Protein AF-A0A2E6XW46-F1 (afdb_monomer)

Structure (mmCIF, N/CA/C/O backbone):
data_AF-A0A2E6XW46-F1
#
_entry.id   AF-A0A2E6XW46-F1
#
loop_
_atom_site.group_PDB
_atom_site.id
_atom_site.type_symbol
_atom_site.label_atom_id
_atom_site.label_alt_id
_atom_site.label_comp_id
_atom_site.label_asym_id
_atom_site.label_entity_id
_atom_site.label_seq_id
_atom_site.pdbx_PDB_ins_code
_atom_site.Cartn_x
_atom_site.Cartn_y
_atom_site.Cartn_z
_atom_site.occupancy
_atom_site.B_iso_or_equiv
_atom_site.auth_seq_id
_atom_site.auth_comp_id
_atom_site.auth_asym_id
_atom_site.auth_atom_id
_atom_site.pdbx_PDB_model_num
ATOM 1 N N . MET A 1 1 ? -36.954 6.540 30.716 1.00 47.06 1 MET A N 1
ATOM 2 C CA . MET A 1 1 ? -35.727 5.902 30.172 1.00 47.06 1 MET A CA 1
ATOM 3 C C . MET A 1 1 ? -35.744 5.695 28.654 1.00 47.06 1 MET A C 1
ATOM 5 O O . MET A 1 1 ? -34.758 6.067 28.037 1.00 47.06 1 MET A O 1
ATOM 9 N N . LYS A 1 2 ? -36.826 5.200 28.023 1.00 40.22 2 LYS A N 1
ATOM 10 C CA . LYS A 1 2 ? -36.895 5.017 26.549 1.00 40.22 2 LYS A CA 1
ATOM 11 C C . LYS A 1 2 ? -36.593 6.289 25.723 1.00 40.22 2 LYS A C 1
ATOM 13 O O . LYS A 1 2 ? -35.931 6.197 24.700 1.00 40.22 2 LYS A O 1
ATOM 18 N N . LYS A 1 3 ? -36.992 7.478 26.203 1.00 40.00 3 LYS A N 1
ATOM 19 C CA . LYS A 1 3 ? -36.731 8.766 25.524 1.00 40.00 3 LYS A CA 1
ATOM 20 C C . LYS A 1 3 ? -35.251 9.189 25.499 1.00 40.00 3 LYS A C 1
ATOM 22 O O . LYS A 1 3 ? -34.835 9.807 24.532 1.00 40.00 3 LYS A O 1
ATOM 27 N N . VAL A 1 4 ? -34.449 8.838 26.510 1.00 42.59 4 VAL A N 1
ATOM 28 C CA . VAL A 1 4 ? -33.030 9.256 26.586 1.00 42.59 4 VAL A CA 1
ATOM 29 C C . VAL A 1 4 ? -32.171 8.457 25.602 1.00 42.59 4 VAL A C 1
ATOM 31 O O . VAL A 1 4 ? -31.342 9.031 24.909 1.00 42.59 4 VAL A O 1
ATOM 34 N N . ILE A 1 5 ? -32.438 7.154 25.469 1.00 42.47 5 ILE A N 1
ATOM 35 C CA . ILE A 1 5 ? -31.744 6.276 24.512 1.00 42.47 5 ILE A CA 1
ATOM 36 C C . ILE A 1 5 ? -32.047 6.702 23.068 1.00 42.47 5 ILE A C 1
ATOM 38 O O . ILE A 1 5 ? -31.138 6.766 22.246 1.00 42.47 5 ILE A O 1
ATOM 42 N N . LEU A 1 6 ? -33.302 7.063 22.772 1.00 40.44 6 LEU A N 1
ATOM 43 C CA . LEU A 1 6 ? -33.697 7.525 21.440 1.00 40.44 6 LEU A CA 1
ATOM 44 C C . LEU A 1 6 ? -32.993 8.840 21.059 1.00 40.44 6 LEU A C 1
ATOM 46 O O . LEU A 1 6 ? -32.527 8.979 19.934 1.00 40.44 6 LEU A O 1
ATOM 50 N N . ILE A 1 7 ? -32.851 9.774 22.006 1.00 43.03 7 ILE A N 1
ATOM 51 C CA . ILE A 1 7 ? -32.165 11.055 21.782 1.00 43.03 7 ILE A CA 1
ATOM 52 C C . ILE A 1 7 ? -30.659 10.845 21.571 1.00 43.03 7 ILE A C 1
ATOM 54 O O . ILE A 1 7 ? -30.104 11.420 20.641 1.00 43.03 7 ILE A O 1
ATOM 58 N N . SER A 1 8 ? -29.998 9.983 22.351 1.00 39.53 8 SER A N 1
ATOM 59 C CA . SER A 1 8 ? -28.575 9.672 22.144 1.00 39.53 8 SER A CA 1
ATOM 60 C C . SER A 1 8 ?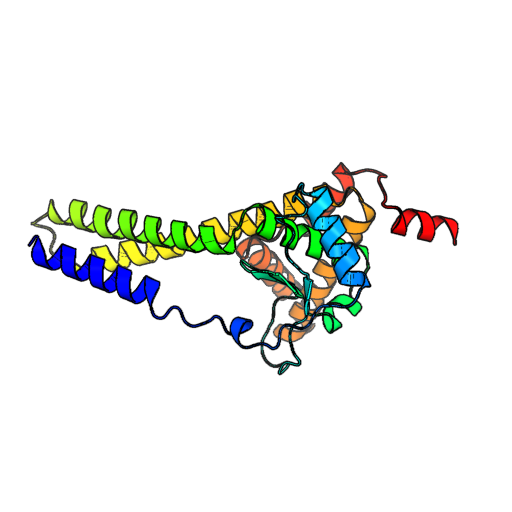 -28.313 8.992 20.797 1.00 39.53 8 SER A C 1
ATOM 62 O O . SER A 1 8 ? -27.347 9.343 20.127 1.00 39.53 8 SER A O 1
ATOM 64 N N . ILE A 1 9 ? -29.190 8.081 20.357 1.00 46.31 9 ILE A N 1
ATOM 65 C CA . ILE A 1 9 ? -29.092 7.454 19.030 1.00 46.31 9 ILE A CA 1
ATOM 66 C C . ILE A 1 9 ? -29.297 8.500 17.929 1.00 46.31 9 ILE A C 1
ATOM 68 O O . ILE A 1 9 ? -28.503 8.542 16.997 1.00 46.31 9 ILE A O 1
ATOM 72 N N . ILE A 1 10 ? -30.291 9.388 18.040 1.00 44.06 10 ILE A N 1
ATOM 73 C CA . ILE A 1 10 ? -30.549 10.444 17.043 1.00 44.06 10 ILE A CA 1
ATOM 74 C C . ILE A 1 10 ? -29.401 11.462 16.984 1.00 44.06 10 ILE A C 1
ATOM 76 O O . ILE A 1 10 ? -29.033 11.887 15.892 1.00 44.06 10 ILE A O 1
ATOM 80 N N . ILE A 1 11 ? -28.805 11.830 18.123 1.00 44.59 11 ILE A N 1
ATOM 81 C CA . ILE A 1 11 ? -27.653 12.742 18.175 1.00 44.59 11 ILE A CA 1
ATOM 82 C C . ILE A 1 11 ? -26.419 12.084 17.547 1.00 44.59 11 ILE A C 1
ATOM 84 O O . ILE A 1 11 ? -25.785 12.705 16.704 1.00 44.59 11 ILE A O 1
ATOM 88 N N . ILE A 1 12 ? -26.122 10.816 17.856 1.00 44.38 12 ILE A N 1
ATOM 89 C CA . ILE A 1 12 ? -25.016 10.076 17.218 1.00 44.38 12 ILE A CA 1
ATOM 90 C C . ILE A 1 12 ? -25.274 9.901 15.713 1.00 44.38 12 ILE A C 1
ATOM 92 O O . ILE A 1 12 ? -24.359 10.072 14.916 1.00 44.38 12 ILE A O 1
ATOM 96 N N . SER A 1 13 ? -26.521 9.642 15.306 1.00 41.75 13 SER A N 1
ATOM 97 C CA . SER A 1 13 ? -26.904 9.506 13.892 1.00 41.75 13 SER A CA 1
ATOM 98 C C . SER A 1 13 ? -26.777 10.826 13.128 1.00 41.75 13 SER A C 1
ATOM 100 O O . SER A 1 13 ? -26.315 10.830 11.993 1.00 41.75 13 SER A O 1
ATOM 102 N N . LYS A 1 14 ? -27.154 11.955 13.745 1.00 39.09 14 LYS A N 1
ATOM 103 C CA . LYS A 1 14 ? -27.009 13.289 13.146 1.00 39.09 14 LYS A CA 1
ATOM 104 C C . LYS A 1 14 ? -25.547 13.732 13.091 1.00 39.09 14 LYS A C 1
ATOM 106 O O . LYS A 1 14 ? -25.118 14.175 12.038 1.00 39.09 14 LYS A O 1
ATOM 111 N N . ILE A 1 15 ? -24.766 13.518 14.152 1.00 42.28 15 ILE A N 1
ATOM 112 C CA . ILE A 1 15 ? -23.318 13.800 14.165 1.00 42.28 15 ILE A CA 1
ATOM 113 C C . ILE A 1 15 ? -22.582 12.925 13.137 1.00 42.28 15 ILE A C 1
ATOM 115 O O . ILE A 1 15 ? -21.683 13.403 12.454 1.00 42.28 15 ILE A O 1
ATOM 119 N N . SER A 1 16 ? -23.001 11.668 12.958 1.00 45.59 16 SER A N 1
ATOM 120 C CA . SER A 1 16 ? -22.423 10.763 11.958 1.00 45.59 16 SER A CA 1
ATOM 121 C C . SER A 1 16 ? -22.818 11.096 10.514 1.00 45.59 16 SER A C 1
ATOM 123 O O . SER A 1 16 ? -22.153 10.611 9.601 1.00 45.59 16 SER A O 1
ATOM 125 N N . ALA A 1 17 ? -23.888 11.869 10.293 1.00 37.22 17 ALA A N 1
ATOM 126 C CA . ALA A 1 17 ? -24.413 12.164 8.959 1.00 37.22 17 ALA A CA 1
ATOM 127 C C . ALA A 1 17 ? -24.126 13.595 8.478 1.00 37.22 17 ALA A C 1
ATOM 129 O O . ALA A 1 17 ? -24.020 13.790 7.270 1.00 37.22 17 ALA A O 1
ATOM 130 N N . SER A 1 18 ? -24.014 14.591 9.368 1.00 34.69 18 SER A N 1
ATOM 131 C CA . SER A 1 18 ? -23.929 15.994 8.938 1.00 34.69 18 SER A CA 1
ATOM 132 C C . SER A 1 18 ? -22.534 16.609 8.957 1.00 34.69 18 SER A C 1
ATOM 134 O O . SER A 1 18 ? -22.310 17.521 8.173 1.00 34.69 18 SER A O 1
ATOM 136 N N . GLU A 1 19 ? -21.588 16.157 9.786 1.00 37.28 19 GLU A N 1
ATOM 137 C CA . GLU A 1 19 ? -20.295 16.854 9.930 1.00 37.28 19 GLU A CA 1
ATOM 138 C C . GLU A 1 19 ? -19.168 15.910 10.365 1.00 37.28 19 GLU A C 1
ATOM 140 O O . GLU A 1 19 ? -18.500 16.119 11.378 1.00 37.28 19 GLU A O 1
ATOM 145 N N . LEU A 1 20 ? -18.902 14.861 9.583 1.00 41.53 20 LEU A N 1
ATOM 146 C CA . LEU A 1 20 ? -17.543 14.327 9.612 1.00 41.53 20 LEU A CA 1
ATOM 147 C C . LEU A 1 20 ? -16.635 15.427 9.046 1.00 41.53 20 LEU A C 1
ATOM 149 O O . LEU A 1 20 ? -16.951 15.944 7.968 1.00 41.53 20 LEU A O 1
ATOM 153 N N . PRO A 1 21 ? -15.548 15.826 9.738 1.00 39.41 21 PRO A N 1
ATOM 154 C CA . PRO A 1 21 ? -14.599 16.762 9.165 1.00 39.41 21 PRO A CA 1
ATOM 155 C C . PRO A 1 21 ? -14.177 16.155 7.839 1.00 39.41 21 PRO A C 1
ATOM 157 O O . PRO A 1 21 ? -13.612 15.058 7.820 1.00 39.41 21 PRO A O 1
ATOM 160 N N . LYS A 1 22 ? -14.523 16.838 6.739 1.00 41.41 22 LYS A N 1
ATOM 161 C CA . LYS A 1 22 ? -13.972 16.558 5.417 1.00 41.41 22 LYS A CA 1
ATOM 162 C C . LYS A 1 22 ? -12.493 16.343 5.658 1.00 41.41 22 LYS A C 1
ATOM 164 O O . LYS A 1 22 ? -11.808 17.272 6.095 1.00 41.41 22 LYS A O 1
ATOM 169 N N . THR A 1 23 ? -12.034 15.099 5.526 1.00 48.78 23 THR A N 1
ATOM 170 C CA . THR A 1 23 ? -10.614 14.809 5.710 1.00 48.78 23 THR A CA 1
ATOM 171 C C . THR A 1 23 ? -9.875 15.817 4.837 1.00 48.78 23 THR A C 1
ATOM 173 O O . THR A 1 23 ? -10.371 16.150 3.760 1.00 48.78 23 THR A O 1
ATOM 176 N N . GLY A 1 24 ? -8.748 16.376 5.286 1.00 48.97 24 GLY A N 1
ATOM 177 C CA . GLY A 1 24 ? -8.058 17.446 4.543 1.00 48.97 24 GLY A CA 1
ATOM 178 C C . GLY A 1 24 ? -7.764 17.114 3.065 1.00 48.97 24 GLY A C 1
ATOM 179 O O . GLY A 1 24 ? -7.435 18.011 2.298 1.00 48.97 24 GLY A O 1
ATOM 180 N N . LEU A 1 25 ? -7.937 15.849 2.659 1.00 50.72 25 LEU A N 1
ATOM 181 C CA . LEU A 1 25 ? -7.963 15.348 1.287 1.00 50.72 25 LEU A CA 1
ATOM 182 C C . LEU A 1 25 ? -9.124 15.838 0.401 1.00 50.72 25 LEU A C 1
ATOM 184 O O . LEU A 1 25 ? -8.925 15.976 -0.803 1.00 50.72 25 LEU A O 1
ATOM 188 N N . ASP A 1 26 ? -10.315 16.111 0.937 1.00 52.41 26 ASP A N 1
ATOM 189 C CA . ASP A 1 26 ? -11.425 16.699 0.155 1.00 52.41 26 ASP A CA 1
ATOM 190 C C . ASP A 1 26 ? -11.219 18.203 -0.100 1.00 52.41 26 ASP A C 1
ATOM 192 O O . ASP A 1 26 ? -11.889 18.798 -0.939 1.00 52.41 26 ASP A O 1
ATOM 196 N N . LEU A 1 27 ? -10.224 18.764 0.599 1.00 52.41 27 LEU A N 1
ATOM 197 C CA . LEU A 1 27 ? -9.492 20.015 0.378 1.00 52.41 27 LEU A CA 1
ATOM 198 C C . LEU A 1 27 ? -8.982 20.293 -1.035 1.00 52.41 27 LEU A C 1
ATOM 200 O O . LEU A 1 27 ? -8.812 21.433 -1.469 1.00 52.41 27 LEU A O 1
ATOM 204 N N . LEU A 1 28 ? -8.577 19.213 -1.691 1.00 61.06 28 LEU A N 1
ATOM 205 C CA 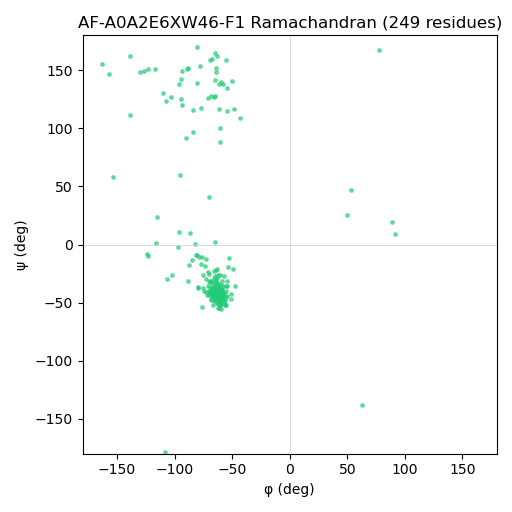. LEU A 1 28 ? -7.572 19.291 -2.730 1.00 61.06 28 LEU A CA 1
ATOM 206 C C . LEU A 1 28 ? -8.193 19.370 -4.101 1.00 61.06 28 LEU A C 1
ATOM 208 O O . LEU A 1 28 ? -9.094 18.601 -4.431 1.00 61.06 28 LEU A O 1
ATOM 212 N N . LYS A 1 29 ? -7.618 20.231 -4.942 1.00 65.62 29 LYS A N 1
ATOM 213 C CA . LYS A 1 29 ? -7.752 20.080 -6.388 1.00 65.62 29 LYS A CA 1
ATOM 214 C C . LYS A 1 29 ? -7.148 18.728 -6.761 1.00 65.62 29 LYS A C 1
ATOM 216 O O . LYS A 1 29 ? -5.931 18.578 -6.803 1.00 65.62 29 LYS A O 1
ATOM 221 N N . LYS A 1 30 ? -8.022 17.741 -6.947 1.00 73.62 30 LYS A N 1
ATOM 222 C CA . LYS A 1 30 ? -7.673 16.405 -7.415 1.00 73.62 30 LYS A CA 1
ATOM 223 C C . LYS A 1 30 ? -7.609 16.473 -8.939 1.00 73.62 30 LYS A C 1
ATOM 225 O O . LYS A 1 30 ? -8.636 16.459 -9.611 1.00 73.62 30 LYS A O 1
ATOM 230 N N . GLU A 1 31 ? -6.407 16.639 -9.467 1.00 90.06 31 GLU A N 1
ATOM 231 C CA . GLU A 1 31 ? -6.146 16.538 -10.903 1.00 90.06 31 GLU A CA 1
ATOM 232 C C . GLU A 1 31 ? -5.829 15.078 -11.258 1.00 90.06 31 GLU A C 1
ATOM 234 O O . GLU A 1 31 ? -5.312 14.348 -10.404 1.00 90.06 31 GLU A O 1
ATOM 239 N N . PRO A 1 32 ? -6.103 14.626 -12.493 1.00 94.44 32 PRO A N 1
ATOM 240 C CA . PRO A 1 32 ? -5.598 13.341 -12.962 1.00 94.44 32 PRO A CA 1
ATOM 241 C C . PRO A 1 32 ? -4.073 13.269 -12.806 1.00 94.44 32 PRO A C 1
ATOM 243 O O . PRO A 1 32 ? -3.368 14.221 -13.151 1.00 94.44 32 PRO A O 1
ATOM 246 N N . ALA A 1 33 ? -3.570 12.146 -12.288 1.00 94.94 33 ALA A N 1
ATOM 247 C CA . ALA A 1 33 ? -2.140 11.829 -12.347 1.00 94.94 33 ALA A CA 1
ATOM 248 C C . ALA A 1 33 ? -1.696 11.626 -13.809 1.00 94.94 33 ALA A C 1
ATOM 250 O O . ALA A 1 33 ? -2.555 11.429 -14.682 1.00 94.94 33 ALA A O 1
ATOM 251 N N . SER A 1 34 ? -0.386 11.643 -14.088 1.00 96.00 34 SER A N 1
ATOM 252 C CA . SER A 1 34 ? 0.123 11.396 -15.447 1.00 96.00 34 SER A CA 1
ATOM 253 C C . SER A 1 34 ? -0.358 10.073 -16.043 1.00 96.00 34 SER A C 1
ATOM 255 O O . SER A 1 34 ? -0.750 9.133 -15.344 1.00 96.00 34 SER A O 1
ATOM 257 N N . LEU A 1 35 ? -0.306 9.994 -17.377 1.00 96.75 35 LEU A N 1
ATOM 258 C CA . LEU A 1 35 ? -0.727 8.815 -18.131 1.00 96.75 35 LEU A CA 1
ATOM 259 C C . LEU A 1 35 ? -0.007 7.537 -17.671 1.00 96.75 35 LEU A C 1
ATOM 261 O O . LEU A 1 35 ? -0.634 6.482 -17.622 1.00 96.75 35 LEU A O 1
ATOM 265 N N . GLU A 1 36 ? 1.270 7.636 -17.290 1.00 95.88 36 GLU A N 1
ATOM 266 C CA . GLU A 1 36 ? 2.033 6.518 -16.725 1.00 95.88 36 GLU A CA 1
ATOM 267 C C . GLU A 1 36 ? 1.324 5.928 -15.500 1.00 95.88 36 GLU A C 1
ATOM 269 O O . GLU A 1 36 ? 1.032 4.730 -15.463 1.00 95.88 36 GLU A O 1
ATOM 274 N N . TYR A 1 37 ? 0.971 6.770 -14.527 1.00 96.94 37 TYR A N 1
ATOM 275 C CA . TYR A 1 37 ? 0.309 6.324 -13.303 1.00 96.94 37 TYR A CA 1
ATOM 276 C C . TYR A 1 37 ? -1.146 5.915 -13.521 1.00 96.94 37 TYR A C 1
ATOM 278 O O . TYR A 1 37 ? -1.613 4.999 -12.843 1.00 96.94 37 TYR A O 1
ATOM 286 N N . GLN A 1 38 ? -1.847 6.506 -14.496 1.00 97.62 38 GLN A N 1
ATOM 287 C CA . GLN A 1 38 ? -3.157 5.994 -14.916 1.00 97.62 38 GLN A CA 1
ATOM 288 C C . GLN A 1 38 ? -3.047 4.546 -15.398 1.00 97.62 38 GLN A C 1
ATOM 290 O O . GLN A 1 38 ? -3.826 3.696 -14.970 1.00 97.62 38 GLN A O 1
ATOM 295 N N . ILE A 1 39 ? -2.078 4.251 -16.269 1.00 96.81 39 ILE A N 1
ATOM 296 C CA . ILE A 1 39 ? -1.885 2.910 -16.832 1.00 96.81 39 ILE A CA 1
ATOM 297 C C . ILE A 1 39 ? -1.485 1.927 -15.731 1.00 96.81 39 ILE A C 1
ATOM 299 O O . ILE A 1 39 ? -2.104 0.870 -15.610 1.00 96.81 39 ILE A O 1
ATOM 303 N N . LEU A 1 40 ? -0.507 2.289 -14.897 1.00 96.88 40 LEU A N 1
ATOM 304 C CA . LEU A 1 40 ? -0.012 1.424 -13.826 1.00 96.88 40 LEU A CA 1
ATOM 305 C C . LEU A 1 40 ? -1.098 1.136 -12.776 1.00 96.88 40 LEU A C 1
ATOM 307 O O . LEU A 1 40 ? -1.244 0.004 -12.317 1.00 96.88 40 LEU A O 1
ATOM 311 N N . GLY A 1 41 ? -1.910 2.137 -12.430 1.00 97.25 41 GLY A N 1
ATOM 312 C CA . GLY A 1 41 ? -3.029 1.972 -11.505 1.00 97.25 41 GLY A CA 1
ATOM 313 C C . GLY A 1 41 ? -4.186 1.167 -12.098 1.00 97.25 41 GLY A C 1
ATOM 314 O O . GLY A 1 41 ? -4.810 0.377 -11.392 1.00 97.25 41 GLY A O 1
ATOM 315 N N . GLN A 1 42 ? -4.467 1.307 -13.397 1.00 96.69 42 GLN A N 1
ATOM 316 C CA . GLN A 1 42 ? -5.444 0.455 -14.083 1.00 96.69 42 GLN A CA 1
ATOM 317 C C . GLN A 1 42 ? -4.976 -1.000 -14.161 1.00 96.69 42 GLN A C 1
ATOM 319 O O . GLN A 1 42 ? -5.780 -1.905 -13.946 1.00 96.69 42 GLN A O 1
ATOM 324 N N . GLU A 1 43 ? -3.697 -1.239 -14.459 1.00 96.75 43 GLU A N 1
ATOM 325 C CA . 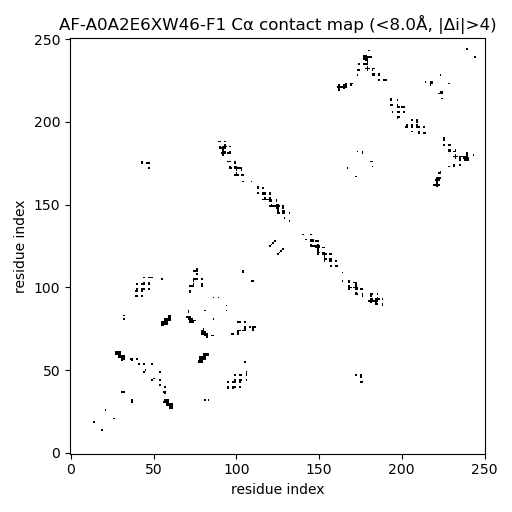GLU A 1 43 ? -3.101 -2.578 -14.421 1.00 96.75 43 GLU A CA 1
ATOM 326 C C . GLU A 1 43 ? -3.296 -3.202 -13.037 1.00 96.75 43 GLU A C 1
ATOM 328 O O . GLU A 1 43 ? -3.844 -4.299 -12.935 1.00 96.75 43 GLU A O 1
ATOM 333 N N . ALA A 1 44 ? -2.927 -2.477 -11.978 1.00 97.75 44 ALA A N 1
ATOM 334 C CA . ALA A 1 44 ? -3.049 -2.957 -10.608 1.00 97.75 44 ALA A CA 1
ATOM 335 C C . ALA A 1 44 ? -4.486 -3.362 -10.251 1.00 97.75 44 ALA A C 1
ATOM 337 O O . ALA A 1 44 ? -4.733 -4.468 -9.765 1.00 97.75 44 ALA A O 1
ATOM 338 N N . GLN A 1 45 ? -5.454 -2.507 -10.577 1.00 97.88 45 GLN A N 1
ATOM 339 C CA . GLN A 1 45 ? -6.866 -2.789 -10.338 1.00 97.88 45 GLN A CA 1
ATOM 340 C C . GLN A 1 45 ? -7.372 -3.984 -11.159 1.00 97.88 45 GLN A C 1
ATOM 342 O O . GLN A 1 45 ? -8.089 -4.826 -10.617 1.00 97.88 45 GLN A O 1
ATOM 347 N N . ARG A 1 46 ? -6.969 -4.117 -12.432 1.00 96.94 46 ARG A N 1
ATOM 348 C CA . ARG A 1 46 ? -7.324 -5.274 -13.278 1.00 96.94 46 ARG A CA 1
ATOM 349 C C . ARG A 1 46 ? -6.789 -6.580 -12.709 1.00 96.94 46 ARG A C 1
ATOM 351 O O . ARG A 1 46 ? -7.549 -7.536 -12.590 1.00 96.94 46 ARG A O 1
ATOM 358 N N . VAL A 1 47 ? -5.510 -6.615 -12.338 1.00 96.88 47 VAL A N 1
ATOM 359 C CA . VAL A 1 47 ? -4.856 -7.811 -11.783 1.00 96.88 47 VAL A CA 1
ATOM 360 C C . VAL A 1 47 ? -5.541 -8.268 -10.494 1.00 96.88 47 VAL A C 1
ATOM 362 O O . VAL A 1 47 ? -5.695 -9.464 -10.259 1.00 96.88 47 VAL A O 1
ATOM 365 N N . LEU A 1 48 ? -6.029 -7.325 -9.687 1.00 96.62 48 LEU A N 1
ATOM 366 C CA . LEU A 1 48 ? -6.756 -7.613 -8.449 1.00 96.62 48 LEU A CA 1
ATOM 367 C C . LEU A 1 48 ? -8.247 -7.928 -8.652 1.00 96.62 48 LEU A C 1
ATOM 369 O O . LEU A 1 48 ? -8.944 -8.235 -7.677 1.00 96.62 48 LEU A O 1
ATOM 373 N N . GLY A 1 49 ? -8.726 -7.915 -9.898 1.00 95.19 49 GLY A N 1
ATOM 374 C CA . GLY A 1 49 ? -10.079 -8.317 -10.279 1.00 95.19 49 GLY A CA 1
ATOM 375 C C . GLY A 1 49 ? -11.117 -7.195 -10.239 1.00 95.19 49 GLY A C 1
ATOM 376 O O . GLY A 1 49 ? -12.312 -7.483 -10.179 1.00 95.19 49 GLY A O 1
ATOM 377 N N . ALA A 1 50 ? -10.708 -5.925 -10.261 1.00 90.12 50 ALA A N 1
ATOM 378 C CA . ALA A 1 50 ? -11.648 -4.823 -10.427 1.00 90.12 50 ALA A CA 1
ATOM 379 C C . ALA A 1 50 ? -12.243 -4.847 -11.844 1.00 90.12 50 ALA A C 1
ATOM 381 O O . ALA A 1 50 ? -11.525 -4.854 -12.845 1.00 90.12 50 ALA A O 1
ATOM 382 N N . SER A 1 51 ? -13.572 -4.819 -11.932 1.00 87.81 51 SER A N 1
ATOM 383 C CA . SER A 1 51 ? -14.275 -4.615 -13.200 1.00 87.81 51 SER A CA 1
ATOM 384 C C . SER A 1 51 ? -14.074 -3.185 -13.713 1.00 87.81 51 SER A C 1
ATOM 386 O O . SER A 1 51 ? -13.833 -2.274 -12.920 1.00 87.81 51 SER A O 1
ATOM 388 N N . ASN A 1 52 ? -14.257 -2.952 -15.018 1.00 87.38 52 ASN A N 1
ATOM 389 C CA . ASN A 1 52 ? -14.147 -1.609 -15.611 1.00 87.38 52 ASN A CA 1
ATOM 390 C C . ASN A 1 52 ? -15.061 -0.572 -14.928 1.00 87.38 52 ASN A C 1
ATOM 392 O O . ASN A 1 52 ? -14.687 0.589 -14.816 1.00 87.38 52 ASN A O 1
ATOM 396 N N . ASN A 1 53 ? -16.222 -0.996 -14.418 1.00 85.94 53 ASN A N 1
ATOM 397 C CA . ASN A 1 53 ? -17.190 -0.117 -13.748 1.00 85.94 53 ASN A CA 1
ATOM 398 C C . ASN A 1 53 ? -16.835 0.182 -12.283 1.00 85.94 53 ASN A C 1
ATOM 400 O O . ASN A 1 53 ? -17.491 0.998 -11.642 1.00 85.94 53 ASN A O 1
ATOM 404 N N . THR A 1 54 ? -15.840 -0.512 -11.733 1.00 87.06 54 THR A N 1
ATOM 405 C CA . THR A 1 54 ? -15.400 -0.387 -10.336 1.00 87.06 54 THR A CA 1
ATOM 406 C C . THR A 1 54 ? -13.969 0.129 -10.223 1.00 87.06 54 THR A C 1
ATOM 408 O O . THR A 1 54 ? -13.452 0.218 -9.114 1.00 87.06 54 THR A O 1
ATOM 411 N N . MET A 1 55 ? -13.315 0.431 -11.351 1.00 94.25 55 MET A N 1
ATOM 412 C CA . MET A 1 55 ? -11.983 1.023 -11.338 1.00 94.25 55 MET A CA 1
ATOM 413 C C . MET A 1 55 ? -12.064 2.466 -10.865 1.00 94.25 55 MET A C 1
ATOM 415 O O . MET A 1 55 ? -12.796 3.284 -11.421 1.00 94.25 55 MET A O 1
ATOM 419 N N . LEU A 1 56 ? -11.277 2.771 -9.846 1.00 94.75 56 LEU A N 1
ATOM 420 C CA . LEU A 1 56 ? -11.086 4.117 -9.359 1.00 94.75 56 LEU A CA 1
ATOM 421 C C . LEU A 1 56 ? -10.062 4.847 -10.242 1.00 94.75 56 LEU A C 1
ATOM 423 O O . LEU A 1 56 ? -9.042 4.256 -10.617 1.00 94.75 56 LEU A O 1
ATOM 427 N N . PRO A 1 57 ? -10.293 6.127 -10.570 1.00 96.00 57 PRO A N 1
ATOM 428 C CA . PRO A 1 57 ? -9.287 6.955 -11.217 1.00 96.00 57 PRO A CA 1
ATOM 429 C C . PRO A 1 57 ? -8.077 7.160 -10.299 1.00 96.00 57 PRO A C 1
ATOM 431 O O . PRO A 1 57 ? -8.209 7.185 -9.070 1.00 96.00 57 PRO A O 1
ATOM 434 N N . ILE A 1 58 ? -6.906 7.361 -10.910 1.00 96.38 58 ILE A N 1
ATOM 435 C CA . ILE A 1 58 ? -5.688 7.743 -10.191 1.00 96.38 58 ILE A CA 1
ATOM 436 C C . ILE A 1 58 ? -5.572 9.266 -10.222 1.00 96.38 58 ILE A C 1
ATOM 438 O O . ILE A 1 58 ? -5.528 9.875 -11.288 1.00 96.38 58 ILE A O 1
ATOM 442 N N . LEU A 1 59 ? -5.549 9.916 -9.070 1.00 93.88 59 LEU A N 1
ATOM 443 C CA . LEU A 1 59 ? -5.462 11.372 -8.963 1.00 93.88 59 LEU A CA 1
ATOM 444 C C . LEU A 1 59 ? -4.159 11.738 -8.258 1.00 93.88 59 LEU A C 1
ATOM 446 O O . LEU A 1 59 ? -3.668 10.974 -7.432 1.00 93.88 59 LEU A O 1
ATOM 450 N N . LYS A 1 60 ? -3.593 12.902 -8.553 1.00 90.25 60 LYS A N 1
ATOM 451 C CA . LYS A 1 60 ? -2.439 13.413 -7.803 1.00 90.25 60 LYS A CA 1
ATOM 452 C C . LYS A 1 60 ? -2.899 14.333 -6.675 1.00 90.25 60 LYS A C 1
ATOM 454 O O . LYS A 1 60 ? -3.929 15.007 -6.792 1.00 90.25 60 LYS A O 1
ATOM 459 N N . PHE A 1 61 ? -2.144 14.377 -5.579 1.00 84.50 61 PHE A N 1
ATOM 460 C CA . PHE A 1 61 ? -2.315 15.442 -4.592 1.00 84.50 61 PHE A CA 1
ATOM 461 C C . PHE A 1 61 ? -2.069 16.800 -5.272 1.00 84.50 61 PHE A C 1
ATOM 463 O O . PHE A 1 61 ? -1.163 16.944 -6.092 1.00 84.50 61 PHE A O 1
ATOM 470 N N . GLY A 1 62 ? -2.878 17.809 -4.941 1.00 72.94 62 GLY A N 1
ATOM 471 C CA . GLY A 1 62 ? -2.579 19.183 -5.350 1.00 72.94 62 GLY A CA 1
ATOM 472 C C . GLY A 1 62 ? -1.263 19.671 -4.728 1.00 72.94 62 GLY A C 1
ATOM 473 O O . GLY A 1 62 ? -0.809 19.101 -3.735 1.00 72.94 62 GLY A O 1
ATOM 474 N N . LYS A 1 63 ? -0.672 20.745 -5.285 1.00 62.66 63 LYS A N 1
ATOM 475 C CA . LYS A 1 63 ? 0.518 21.403 -4.707 1.00 62.66 63 LYS A CA 1
ATOM 476 C C . LYS A 1 63 ? 0.285 21.654 -3.220 1.00 62.66 63 LYS A C 1
ATOM 478 O O . LYS A 1 63 ? -0.620 22.411 -2.865 1.00 62.66 63 LYS A O 1
ATOM 483 N N . PHE A 1 64 ? 1.090 21.025 -2.374 1.00 60.62 64 PHE A N 1
ATOM 484 C CA . PHE A 1 64 ? 0.908 21.092 -0.935 1.00 60.62 64 PHE A CA 1
ATOM 485 C C . PHE A 1 64 ? 2.162 21.529 -0.208 1.00 60.62 64 PHE A C 1
ATOM 487 O O . PHE A 1 64 ? 3.287 21.247 -0.606 1.00 60.62 64 PHE A O 1
ATOM 494 N N . ASP A 1 65 ? 1.900 22.202 0.903 1.00 47.97 65 ASP A N 1
ATOM 495 C CA . ASP A 1 65 ? 2.869 22.587 1.906 1.00 47.97 65 ASP A CA 1
ATOM 496 C C . ASP A 1 65 ? 3.514 21.324 2.510 1.00 47.97 65 ASP A C 1
ATOM 498 O O . ASP A 1 65 ? 2.841 20.479 3.111 1.00 47.97 65 ASP A O 1
ATOM 502 N N . SER A 1 66 ? 4.823 21.187 2.305 1.00 49.34 66 SER A N 1
ATOM 503 C CA . SER A 1 66 ? 5.679 20.039 2.643 1.00 49.34 66 SER A CA 1
ATOM 504 C C . SER A 1 66 ? 5.809 19.760 4.149 1.00 49.34 66 SER A C 1
ATOM 506 O O . SER A 1 66 ? 6.518 18.844 4.565 1.00 49.34 66 SER A O 1
ATOM 508 N N . THR A 1 67 ? 5.116 20.533 4.984 1.00 46.53 67 THR A N 1
ATOM 509 C CA . THR A 1 67 ? 5.162 20.477 6.450 1.00 46.53 67 THR A CA 1
ATOM 510 C C . THR A 1 67 ? 4.340 19.346 7.072 1.00 46.53 67 THR A C 1
ATOM 512 O O . THR A 1 67 ? 4.489 19.065 8.263 1.00 46.53 67 THR A O 1
ATOM 515 N N . LYS A 1 68 ? 3.489 18.653 6.307 1.00 51.28 68 LYS A N 1
ATOM 516 C CA . LYS A 1 68 ? 2.679 17.531 6.808 1.00 51.28 68 LYS A CA 1
ATOM 517 C C . LYS A 1 68 ? 3.221 16.209 6.273 1.00 51.28 68 LYS A C 1
ATOM 519 O O . LYS A 1 68 ? 3.318 16.024 5.066 1.00 51.28 68 LYS A O 1
ATOM 524 N N . ALA A 1 69 ? 3.554 15.291 7.182 1.00 50.97 69 ALA A N 1
ATOM 525 C CA . ALA A 1 69 ? 3.964 13.923 6.876 1.00 50.97 69 ALA A CA 1
ATOM 526 C C . ALA A 1 69 ? 2.835 13.190 6.135 1.00 50.97 69 ALA A C 1
ATOM 528 O O . ALA A 1 69 ? 1.953 12.598 6.758 1.00 50.97 69 ALA A O 1
ATOM 529 N N . PHE A 1 70 ? 2.809 13.296 4.809 1.00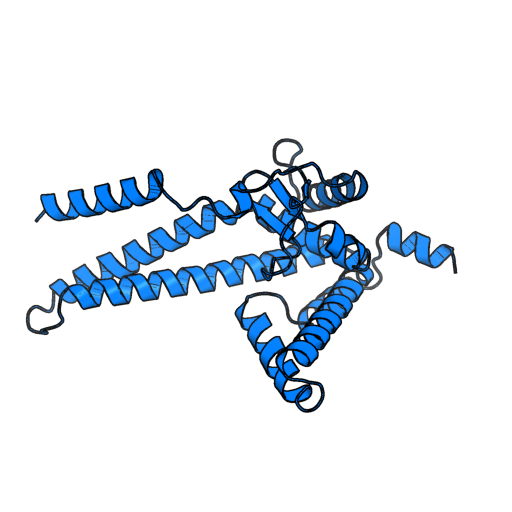 55.28 70 PHE A N 1
ATOM 530 C CA . PHE A 1 70 ? 1.758 12.693 4.005 1.00 55.28 70 PHE A CA 1
ATOM 531 C C .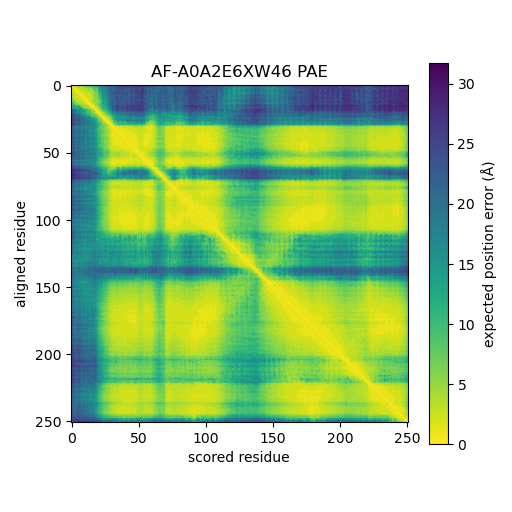 PHE A 1 70 ? 2.161 11.318 3.497 1.00 55.28 70 PHE A C 1
ATOM 533 O O . PHE A 1 70 ? 3.312 11.062 3.142 1.00 55.28 70 PHE A O 1
ATOM 540 N N . LYS A 1 71 ? 1.159 10.435 3.479 1.00 70.75 71 LYS A N 1
ATOM 541 C CA . LYS A 1 71 ? 1.238 9.127 2.845 1.00 70.75 71 LYS A CA 1
ATOM 542 C C . LYS A 1 71 ? 1.589 9.309 1.366 1.00 70.75 71 LYS A C 1
ATOM 544 O O . LYS A 1 71 ? 1.036 10.180 0.697 1.00 70.75 71 LYS A O 1
ATOM 549 N N . LEU A 1 72 ? 2.484 8.458 0.879 1.00 86.75 72 LEU A N 1
ATOM 550 C CA . LEU A 1 72 ? 2.897 8.386 -0.520 1.00 86.75 72 LEU A CA 1
ATOM 551 C C . LEU A 1 72 ? 1.688 8.198 -1.457 1.00 86.75 72 LEU A C 1
ATOM 553 O O . LEU A 1 72 ? 1.571 8.883 -2.470 1.00 86.75 72 LEU A O 1
ATOM 557 N N . ALA A 1 73 ? 0.771 7.308 -1.078 1.00 90.56 73 ALA A N 1
ATOM 558 C CA . ALA A 1 73 ? -0.513 7.087 -1.725 1.00 90.56 73 ALA A CA 1
ATOM 559 C C . ALA A 1 73 ? -1.612 6.876 -0.676 1.00 90.56 73 ALA A C 1
ATOM 561 O O . ALA A 1 73 ? -1.326 6.625 0.496 1.00 90.56 73 ALA A O 1
ATOM 562 N N . THR A 1 74 ? -2.869 7.023 -1.083 1.00 90.38 74 THR A N 1
ATOM 563 C CA . THR A 1 74 ? -4.024 6.647 -0.267 1.00 90.38 74 THR A CA 1
ATOM 564 C C . THR A 1 74 ? -5.245 6.390 -1.137 1.00 90.38 74 THR A C 1
ATOM 566 O O . THR A 1 74 ? -5.481 7.082 -2.127 1.00 90.38 74 THR A O 1
ATOM 569 N N . THR A 1 75 ? -6.079 5.451 -0.713 1.00 90.88 75 THR A N 1
ATOM 570 C CA . THR A 1 75 ? -7.341 5.137 -1.379 1.00 90.88 75 THR A CA 1
ATOM 571 C C . THR A 1 75 ? -8.531 5.717 -0.633 1.00 90.88 75 THR A C 1
ATOM 573 O O . THR A 1 75 ? -8.743 5.451 0.552 1.00 90.88 75 THR A O 1
ATOM 576 N N . ASN A 1 76 ? -9.359 6.465 -1.358 1.00 86.56 76 ASN A N 1
ATOM 577 C CA . ASN A 1 76 ? -10.647 6.962 -0.886 1.00 86.56 76 ASN A CA 1
ATOM 578 C C . ASN A 1 76 ? -11.783 6.211 -1.601 1.00 86.56 76 ASN A C 1
ATOM 580 O O . ASN A 1 76 ? -11.543 5.311 -2.399 1.00 86.56 76 ASN A O 1
ATOM 584 N N . SER A 1 77 ? -13.043 6.556 -1.321 1.00 85.75 77 SER A N 1
ATOM 585 C CA . SER A 1 77 ? -14.188 5.884 -1.955 1.00 85.75 77 SER A CA 1
ATOM 586 C C . SER A 1 77 ? -14.282 6.084 -3.468 1.00 85.75 77 SER A C 1
ATOM 588 O O . SER A 1 77 ? -14.928 5.275 -4.128 1.00 85.75 77 SER A O 1
ATOM 590 N N . ASP A 1 78 ? -13.660 7.146 -3.988 1.00 89.31 78 ASP A N 1
ATOM 591 C CA . ASP A 1 78 ? -13.894 7.621 -5.356 1.00 89.31 78 ASP A CA 1
ATOM 592 C C . ASP A 1 78 ? -12.609 7.699 -6.194 1.00 89.31 78 ASP A C 1
ATOM 594 O O . ASP A 1 78 ? -12.679 7.973 -7.387 1.00 89.31 78 ASP A O 1
ATOM 598 N N . ALA A 1 79 ? -11.434 7.509 -5.585 1.00 92.56 79 ALA A N 1
ATOM 599 C CA . ALA A 1 79 ? -10.139 7.631 -6.253 1.00 92.56 79 ALA A CA 1
ATOM 600 C C . ALA A 1 79 ? -9.018 6.966 -5.446 1.00 92.56 79 ALA A C 1
ATOM 602 O O . ALA A 1 79 ? -9.084 6.907 -4.214 1.00 92.56 79 ALA A O 1
ATOM 603 N N . ILE A 1 80 ? -7.953 6.575 -6.143 1.00 94.06 80 ILE A N 1
ATOM 604 C CA . ILE A 1 80 ? -6.630 6.366 -5.548 1.00 94.06 80 ILE A CA 1
ATOM 605 C C . ILE A 1 80 ? -5.852 7.666 -5.747 1.00 94.06 80 ILE A C 1
ATOM 607 O O . ILE A 1 80 ? -5.753 8.163 -6.866 1.00 94.06 80 ILE A O 1
ATOM 611 N N . VAL A 1 81 ? -5.331 8.243 -4.670 1.00 92.12 81 VAL A N 1
ATOM 612 C CA . VAL A 1 81 ? -4.607 9.518 -4.697 1.00 92.12 81 VAL A CA 1
ATOM 613 C C . VAL A 1 81 ? -3.128 9.269 -4.429 1.00 92.12 81 VAL A C 1
ATOM 615 O O . VAL A 1 81 ? -2.792 8.591 -3.461 1.00 92.12 81 VAL A O 1
ATOM 618 N N . ILE A 1 82 ? -2.248 9.820 -5.264 1.00 92.81 82 ILE A N 1
ATOM 619 C CA . ILE A 1 82 ? -0.794 9.646 -5.168 1.00 92.81 82 ILE A CA 1
ATOM 620 C C . ILE A 1 82 ? -0.056 10.977 -5.046 1.00 92.81 82 ILE A C 1
ATOM 622 O O . ILE A 1 82 ? -0.493 12.007 -5.564 1.00 92.81 82 ILE A O 1
ATOM 626 N N . ASN A 1 83 ? 1.100 10.956 -4.386 1.00 90.62 83 ASN A N 1
ATOM 627 C CA . ASN A 1 83 ? 2.071 12.041 -4.454 1.00 90.62 83 ASN A CA 1
ATOM 628 C C . ASN A 1 83 ? 3.027 11.767 -5.609 1.00 90.62 83 ASN A C 1
ATOM 630 O O . ASN A 1 83 ? 4.022 11.072 -5.437 1.00 90.62 83 ASN A O 1
ATOM 634 N N . GLU A 1 84 ? 2.685 12.287 -6.783 1.00 90.56 84 GLU A N 1
ATOM 635 C CA . GLU A 1 84 ? 3.401 12.009 -8.026 1.00 90.56 84 GLU A CA 1
ATOM 636 C C . GLU A 1 84 ? 4.895 12.371 -7.942 1.00 90.56 84 GLU A C 1
ATOM 638 O O . GLU A 1 84 ? 5.740 11.561 -8.310 1.00 90.56 84 GLU A O 1
ATOM 643 N N . GLU A 1 85 ? 5.227 13.511 -7.329 1.00 89.50 85 GLU A N 1
ATOM 644 C CA . GLU A 1 85 ? 6.615 13.962 -7.149 1.00 89.50 85 GLU A CA 1
ATOM 645 C C . GLU A 1 85 ? 7.442 13.008 -6.271 1.00 89.50 85 GLU A C 1
ATOM 647 O O . GLU A 1 85 ? 8.636 12.815 -6.500 1.00 89.50 85 GLU A O 1
ATOM 652 N N . GLU A 1 86 ? 6.826 12.402 -5.254 1.00 88.56 86 GLU A N 1
ATOM 653 C CA . GLU A 1 86 ? 7.490 11.395 -4.418 1.00 88.56 86 GLU A CA 1
ATOM 654 C C . GLU A 1 86 ? 7.521 10.025 -5.097 1.00 88.56 86 GLU A C 1
ATOM 656 O O . GLU A 1 86 ? 8.524 9.318 -5.001 1.00 88.56 86 GLU A O 1
ATOM 661 N N . PHE A 1 87 ? 6.464 9.667 -5.832 1.00 91.94 87 PHE A N 1
ATOM 662 C CA . PHE A 1 87 ? 6.421 8.459 -6.653 1.00 91.94 87 PHE A CA 1
ATOM 663 C C . PHE A 1 87 ? 7.548 8.447 -7.679 1.00 91.94 87 PHE A C 1
ATOM 665 O O . PHE A 1 87 ? 8.195 7.417 -7.847 1.00 91.94 87 PHE A O 1
ATOM 672 N N . ASP A 1 88 ? 7.845 9.577 -8.318 1.00 93.81 88 ASP A N 1
ATOM 673 C CA . ASP A 1 88 ? 8.906 9.689 -9.322 1.00 93.81 88 ASP A CA 1
ATOM 674 C C . ASP A 1 88 ? 10.299 9.346 -8.781 1.00 93.81 88 ASP A C 1
ATOM 676 O O . ASP A 1 88 ? 11.143 8.854 -9.528 1.00 93.81 88 ASP A O 1
ATOM 680 N N . LYS A 1 89 ? 10.522 9.508 -7.472 1.00 93.44 89 LYS A N 1
ATOM 681 C CA . LYS A 1 89 ? 11.791 9.188 -6.794 1.00 93.44 89 LYS A CA 1
ATOM 682 C C . LYS A 1 89 ? 11.939 7.702 -6.455 1.00 93.44 89 LYS A C 1
ATOM 684 O O . LYS A 1 89 ? 13.000 7.277 -5.994 1.00 93.44 89 LYS A O 1
ATOM 689 N N . MET A 1 90 ? 10.881 6.912 -6.618 1.00 94.44 90 MET A N 1
ATOM 690 C CA . MET A 1 90 ? 10.867 5.495 -6.262 1.00 94.44 90 MET A CA 1
ATOM 691 C C . MET A 1 90 ? 11.329 4.608 -7.424 1.00 94.44 90 MET A C 1
ATOM 693 O O . MET A 1 90 ? 11.066 4.924 -8.586 1.00 94.44 90 MET A O 1
ATOM 697 N N . PRO A 1 91 ? 11.926 3.437 -7.136 1.00 96.75 91 PRO A N 1
ATOM 698 C CA . PRO A 1 91 ? 12.134 2.424 -8.163 1.00 96.75 91 PRO A CA 1
ATOM 699 C C . PRO A 1 91 ? 10.784 1.906 -8.688 1.00 96.75 91 PRO A C 1
ATOM 701 O O . PRO A 1 91 ? 9.797 1.852 -7.946 1.00 96.75 91 PRO A O 1
ATOM 704 N N . TYR A 1 92 ? 10.741 1.517 -9.965 1.00 96.94 92 TYR A N 1
ATOM 705 C CA . TYR A 1 92 ? 9.513 1.116 -10.666 1.00 96.94 92 TYR A CA 1
ATOM 706 C C . TYR A 1 92 ? 8.700 0.062 -9.899 1.00 96.94 92 TYR A C 1
ATOM 708 O O . TYR A 1 92 ? 7.489 0.202 -9.716 1.00 96.94 92 TYR A O 1
ATOM 716 N N . GLY A 1 93 ? 9.364 -0.977 -9.399 1.00 97.06 93 GLY A N 1
ATOM 717 C CA . GLY A 1 93 ? 8.754 -2.055 -8.642 1.00 97.06 93 GLY A CA 1
ATOM 718 C C . GLY A 1 93 ? 8.085 -1.588 -7.361 1.00 97.06 93 GLY A C 1
ATOM 719 O O . GLY A 1 93 ? 6.978 -2.034 -7.068 1.00 97.06 93 GLY A O 1
ATOM 720 N N . ALA A 1 94 ? 8.687 -0.629 -6.654 1.00 96.62 94 ALA A N 1
ATOM 721 C CA . ALA A 1 94 ? 8.074 -0.028 -5.476 1.00 96.62 94 ALA A CA 1
ATOM 722 C C . ALA A 1 94 ? 6.824 0.787 -5.848 1.00 96.62 94 ALA A C 1
ATOM 724 O O . ALA A 1 94 ? 5.799 0.629 -5.190 1.00 96.62 94 ALA A O 1
ATOM 725 N N . LYS A 1 95 ? 6.853 1.578 -6.936 1.00 96.81 95 LYS A N 1
ATOM 726 C CA . LYS A 1 95 ? 5.660 2.303 -7.432 1.00 96.81 95 LYS A CA 1
ATOM 727 C C . LYS A 1 95 ? 4.514 1.339 -7.744 1.00 96.81 95 LYS A C 1
ATOM 729 O O . LYS A 1 95 ? 3.376 1.547 -7.320 1.00 96.81 95 LYS A O 1
ATOM 734 N N . ARG A 1 96 ? 4.830 0.256 -8.462 1.00 97.31 96 ARG A N 1
ATOM 735 C CA . ARG A 1 96 ? 3.868 -0.780 -8.854 1.00 97.31 96 ARG A CA 1
ATOM 736 C C . ARG A 1 96 ? 3.295 -1.504 -7.637 1.00 97.31 96 ARG A C 1
ATOM 738 O O . ARG A 1 96 ? 2.082 -1.661 -7.557 1.00 97.31 96 ARG A O 1
ATOM 745 N N . CYS A 1 97 ? 4.129 -1.891 -6.670 1.00 97.69 97 CYS A N 1
ATOM 746 C CA . CYS A 1 97 ? 3.675 -2.499 -5.417 1.00 97.69 97 CYS A CA 1
ATOM 747 C C . CYS A 1 97 ? 2.773 -1.556 -4.606 1.00 97.69 97 CYS A C 1
ATOM 749 O O . CYS A 1 97 ? 1.744 -2.009 -4.109 1.00 97.69 97 CYS A O 1
ATOM 751 N N . THR A 1 98 ? 3.082 -0.257 -4.534 1.00 97.00 98 THR A N 1
ATOM 752 C CA . THR A 1 98 ? 2.214 0.728 -3.866 1.00 97.00 98 THR A CA 1
ATOM 753 C C . THR A 1 98 ? 0.847 0.826 -4.541 1.00 97.00 98 THR A C 1
ATOM 755 O O . THR A 1 98 ? -0.175 0.774 -3.865 1.00 97.00 98 THR A O 1
ATOM 758 N N . LEU A 1 99 ? 0.781 0.903 -5.874 1.00 97.75 99 LEU A N 1
ATOM 759 C CA . LEU A 1 99 ? -0.513 0.947 -6.567 1.00 97.75 99 LEU A CA 1
ATOM 760 C C . LEU A 1 99 ? -1.299 -0.362 -6.439 1.00 97.75 99 LEU A C 1
ATOM 762 O O . LEU A 1 99 ? -2.524 -0.318 -6.344 1.00 97.75 99 LEU A O 1
ATOM 766 N N . MET A 1 100 ? -0.622 -1.513 -6.382 1.00 98.19 100 MET A N 1
ATOM 767 C CA . MET A 1 100 ? -1.257 -2.795 -6.056 1.00 98.19 100 MET A CA 1
ATOM 768 C C . MET A 1 100 ? -1.848 -2.774 -4.643 1.00 98.19 100 MET A C 1
ATOM 770 O O . MET A 1 100 ? -3.006 -3.141 -4.472 1.00 98.19 100 MET A O 1
ATOM 774 N N . HIS A 1 101 ? -1.102 -2.290 -3.648 1.00 97.25 101 HIS A N 1
ATOM 775 C CA . HIS A 1 101 ? -1.584 -2.130 -2.273 1.00 97.25 101 HIS A CA 1
ATOM 776 C C . HIS A 1 101 ? -2.852 -1.260 -2.218 1.00 97.25 101 HIS A C 1
ATOM 778 O O . HIS A 1 101 ? -3.889 -1.688 -1.711 1.00 97.25 101 HIS A O 1
ATOM 784 N N . GLU A 1 102 ? -2.819 -0.072 -2.821 1.00 96.19 102 GLU A N 1
ATOM 785 C CA . GLU A 1 102 ? -3.972 0.836 -2.846 1.00 96.19 102 GLU A CA 1
ATOM 786 C C . GLU A 1 102 ? -5.171 0.241 -3.601 1.00 96.19 102 GLU A C 1
ATOM 788 O O . GLU A 1 102 ? -6.324 0.337 -3.179 1.00 96.19 102 GLU A O 1
ATOM 793 N N . SER A 1 103 ? -4.908 -0.489 -4.682 1.00 97.06 103 SER A N 1
ATOM 794 C CA . SER A 1 103 ? -5.947 -1.199 -5.429 1.00 97.06 103 SER A CA 1
ATOM 795 C C . SER A 1 103 ? -6.628 -2.292 -4.596 1.00 97.06 103 SER A C 1
ATOM 797 O O . SER A 1 103 ? -7.814 -2.561 -4.800 1.00 97.06 103 SER A O 1
ATOM 799 N N . VAL A 1 104 ? -5.938 -2.892 -3.617 1.00 96.88 104 VAL A N 1
ATOM 800 C CA . VAL A 1 104 ? -6.572 -3.801 -2.651 1.0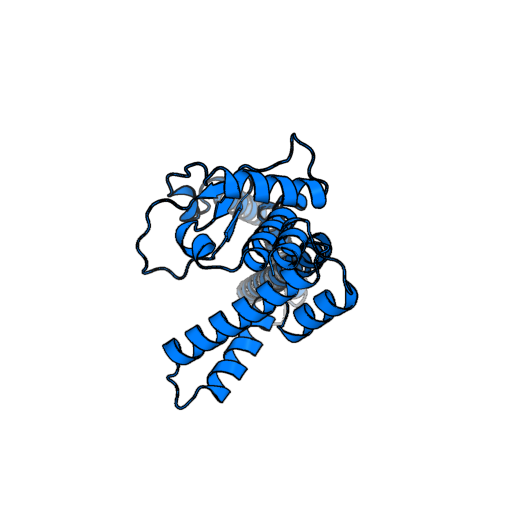0 96.88 104 VAL A CA 1
ATOM 801 C C . VAL A 1 104 ? -7.546 -3.031 -1.756 1.00 96.88 104 VAL A C 1
ATOM 803 O O . VAL A 1 104 ? -8.690 -3.460 -1.587 1.00 96.88 104 VAL A O 1
ATOM 806 N N . HIS A 1 105 ? -7.160 -1.866 -1.233 1.00 94.25 105 HIS A N 1
ATOM 807 C CA . HIS A 1 105 ? -8.084 -1.026 -0.463 1.00 94.25 105 HIS A CA 1
ATOM 808 C C . HIS A 1 105 ? -9.318 -0.622 -1.276 1.00 94.25 105 HIS A C 1
ATOM 810 O O . HIS A 1 105 ? -10.438 -0.660 -0.749 1.00 94.25 105 HIS A O 1
ATOM 816 N 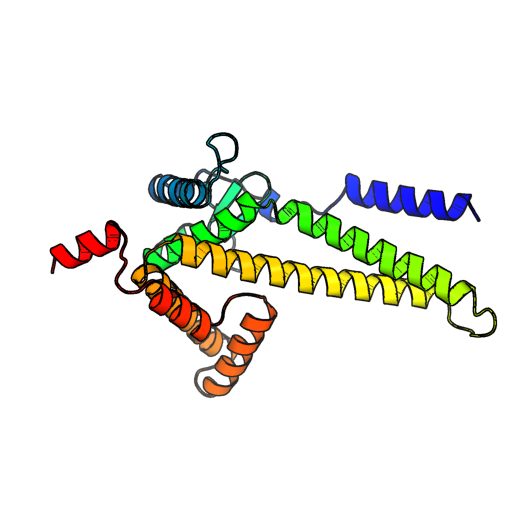N . ALA A 1 106 ? -9.135 -0.314 -2.564 1.00 93.06 106 ALA A N 1
ATOM 817 C CA . ALA A 1 106 ? -10.222 -0.008 -3.490 1.00 93.06 106 ALA A CA 1
ATOM 818 C C . ALA A 1 106 ? -11.157 -1.213 -3.667 1.00 93.06 106 ALA A C 1
ATOM 820 O O . ALA A 1 106 ? -12.363 -1.102 -3.435 1.00 93.06 106 ALA A O 1
ATOM 821 N N . LYS A 1 107 ? -10.594 -2.391 -3.978 1.00 93.94 107 LYS A N 1
ATOM 822 C CA . LYS A 1 107 ? -11.319 -3.660 -4.160 1.00 93.94 107 LYS A CA 1
ATOM 823 C C . LYS A 1 107 ? -12.245 -3.977 -2.992 1.00 93.94 107 LYS A C 1
ATOM 825 O O . LYS A 1 107 ? -13.371 -4.431 -3.190 1.00 93.94 107 LYS A O 1
ATOM 830 N N . TYR A 1 108 ? -11.781 -3.759 -1.766 1.00 91.19 108 TYR A N 1
ATOM 831 C CA . TYR A 1 108 ? -12.552 -4.099 -0.574 1.00 91.19 108 TYR A CA 1
ATOM 832 C C . TYR A 1 108 ? -13.319 -2.933 0.040 1.00 91.19 108 TYR A C 1
ATOM 834 O O . TYR A 1 108 ? -14.082 -3.170 0.985 1.00 91.19 108 TYR A O 1
ATOM 842 N N . ASN A 1 109 ? -13.191 -1.731 -0.525 1.00 87.75 109 ASN A N 1
ATOM 843 C CA . ASN A 1 109 ? -13.840 -0.511 -0.057 1.00 87.75 109 ASN A CA 1
ATOM 844 C C . ASN A 1 109 ? -13.565 -0.251 1.436 1.00 87.75 109 ASN A C 1
ATOM 846 O O . ASN A 1 109 ? -14.471 -0.010 2.244 1.00 87.75 109 ASN A O 1
ATOM 850 N N . ASP A 1 110 ? -12.291 -0.376 1.805 1.00 84.19 110 ASP A N 1
ATOM 851 C CA . ASP A 1 110 ? -11.824 -0.369 3.194 1.00 84.19 110 ASP A CA 1
ATOM 852 C C . ASP A 1 110 ? -12.131 0.954 3.909 1.00 84.19 110 ASP A C 1
ATOM 854 O O . ASP A 1 110 ? -12.512 0.955 5.084 1.00 84.19 110 ASP A O 1
ATOM 858 N N . SER A 1 111 ? -12.092 2.067 3.170 1.00 74.62 111 SER A N 1
ATOM 859 C CA . SER A 1 111 ? -12.436 3.404 3.665 1.00 74.62 111 SER A CA 1
ATOM 860 C C . SER A 1 111 ? -13.843 3.467 4.273 1.00 74.62 111 SER A C 1
ATOM 862 O O . SER A 1 111 ? -14.026 4.056 5.339 1.00 74.62 111 SER A O 1
ATOM 864 N N . LYS A 1 112 ? -14.839 2.801 3.668 1.00 73.25 112 LYS A N 1
ATOM 865 C CA . LYS A 1 112 ? -16.213 2.745 4.201 1.00 73.25 112 LYS A CA 1
ATOM 866 C C . LYS A 1 112 ? -16.358 1.728 5.334 1.00 73.25 112 LYS A C 1
ATOM 868 O O . LYS A 1 112 ? -17.072 1.981 6.305 1.00 73.25 112 LYS A O 1
ATOM 873 N N . LYS A 1 113 ? -15.679 0.580 5.244 1.00 72.56 113 LYS A N 1
ATOM 874 C CA . LYS A 1 113 ? -15.795 -0.505 6.238 1.00 72.56 113 LYS A CA 1
ATOM 875 C C . LYS A 1 113 ? -15.173 -0.157 7.589 1.00 72.56 113 LYS A C 1
ATOM 877 O O . LYS A 1 113 ? -15.701 -0.578 8.619 1.00 72.56 113 LYS A O 1
ATOM 882 N N . MET A 1 114 ? -14.107 0.645 7.602 1.00 71.25 114 MET A N 1
ATOM 883 C CA . MET A 1 114 ? -13.459 1.091 8.837 1.00 71.25 114 MET A CA 1
ATOM 884 C C . MET A 1 114 ? -14.451 1.787 9.781 1.00 71.25 114 MET A C 1
ATOM 886 O O . MET A 1 114 ? -14.531 1.449 10.962 1.00 71.25 114 MET A O 1
ATOM 890 N N . TRP A 1 115 ? -15.290 2.677 9.251 1.00 64.56 115 TRP A N 1
ATOM 891 C CA . TRP A 1 115 ? -16.308 3.381 10.035 1.00 64.56 115 TRP A CA 1
ATOM 892 C C . TRP A 1 115 ? -17.399 2.456 10.581 1.00 64.56 115 TRP A C 1
ATOM 894 O O . TRP A 1 115 ? -17.795 2.591 11.740 1.00 64.56 115 TRP A O 1
ATOM 904 N N . GLY A 1 116 ? -17.835 1.468 9.794 1.00 66.00 116 GLY A N 1
ATOM 905 C CA . GLY A 1 116 ? -18.792 0.458 10.255 1.00 66.00 116 GLY A CA 1
ATOM 906 C C . GLY A 1 116 ? -18.267 -0.343 11.453 1.00 66.00 116 GLY A C 1
ATOM 907 O O . GLY A 1 116 ? -18.997 -0.573 12.418 1.00 66.00 116 GLY A O 1
ATOM 908 N N . SER A 1 117 ? -16.978 -0.700 11.433 1.00 62.94 117 SER A N 1
ATOM 909 C CA . SER A 1 117 ? -16.324 -1.422 12.535 1.00 62.94 117 SER A CA 1
ATOM 910 C C . SER A 1 117 ? -16.209 -0.584 13.817 1.00 62.94 117 SER A C 1
ATOM 912 O O . SER A 1 117 ? -16.441 -1.099 14.913 1.00 62.94 117 SER A O 1
ATOM 914 N N . ALA A 1 118 ? -15.938 0.722 13.688 1.00 65.31 118 ALA A N 1
ATOM 915 C CA . ALA A 1 118 ? -15.878 1.656 14.812 1.00 65.31 118 ALA A CA 1
ATOM 916 C C . ALA A 1 118 ? -17.217 1.755 15.538 1.00 65.31 118 ALA A C 1
ATOM 918 O O . ALA A 1 118 ? -17.288 1.662 16.766 1.00 65.31 118 ALA A O 1
ATOM 919 N N . LEU A 1 119 ? -18.283 1.926 14.753 1.00 70.31 119 LEU A N 1
ATOM 920 C CA . LEU A 1 119 ? -19.638 2.064 15.260 1.00 70.31 119 LEU A CA 1
ATOM 921 C C . LEU A 1 119 ? -20.067 0.790 15.991 1.00 70.31 119 LEU A C 1
ATOM 923 O O . LEU A 1 119 ? -20.589 0.865 17.103 1.00 70.31 119 LEU A O 1
ATOM 927 N N . LEU A 1 120 ? -19.787 -0.380 15.409 1.00 70.62 120 LEU A N 1
ATOM 928 C CA . LEU A 1 120 ? -20.088 -1.664 16.035 1.00 70.62 120 LEU A CA 1
ATOM 929 C C . LEU A 1 120 ? -19.323 -1.845 17.354 1.00 70.62 120 LEU A C 1
ATOM 931 O O . LEU A 1 120 ? -19.925 -2.228 18.356 1.00 70.62 120 LEU A O 1
ATOM 935 N N . GLY A 1 121 ? -18.028 -1.512 17.386 1.00 67.62 121 GLY A N 1
ATOM 936 C CA . GLY A 1 121 ? -17.212 -1.566 18.602 1.00 67.62 121 GLY A CA 1
ATOM 937 C C . GLY A 1 121 ? -17.735 -0.646 19.708 1.00 67.62 121 GLY A C 1
ATOM 938 O O . GLY A 1 121 ? -17.797 -1.051 20.870 1.00 67.62 121 GLY A O 1
ATOM 939 N N . PHE A 1 122 ? -18.191 0.558 19.354 1.00 70.25 122 PHE A N 1
ATOM 940 C CA . PHE A 1 122 ? -18.800 1.488 20.306 1.00 70.25 122 PHE A CA 1
ATOM 941 C C . PHE A 1 122 ? -20.142 0.978 20.837 1.00 70.25 122 PHE A C 1
ATOM 943 O O . PHE A 1 122 ? -20.401 1.067 22.036 1.00 70.25 122 PHE A O 1
ATOM 950 N N . VAL A 1 123 ? -20.993 0.412 19.978 1.00 71.88 123 VAL A N 1
ATOM 951 C CA . VAL A 1 123 ? -22.291 -0.135 20.393 1.00 71.88 123 VAL A CA 1
ATOM 952 C C . VAL A 1 123 ? -22.098 -1.354 21.293 1.00 71.88 123 VAL A C 1
ATOM 954 O O . VAL A 1 123 ? -22.630 -1.377 22.400 1.00 71.88 123 VAL A O 1
ATOM 957 N N . VAL A 1 124 ? -21.302 -2.341 20.875 1.00 72.44 124 VAL A N 1
ATOM 958 C CA . VAL A 1 124 ? -21.066 -3.566 21.658 1.00 72.44 124 VAL A CA 1
ATOM 959 C C . VAL A 1 124 ? -20.337 -3.240 22.961 1.00 72.44 124 VAL A C 1
ATOM 961 O O . VAL A 1 124 ? -20.780 -3.648 24.035 1.00 72.44 124 VAL A O 1
ATOM 964 N N . GLY A 1 125 ? -19.261 -2.453 22.889 1.00 68.06 125 GLY A N 1
ATOM 965 C CA . GLY A 1 125 ? -18.465 -2.075 24.051 1.00 68.06 125 GLY A CA 1
ATOM 966 C C . GLY A 1 125 ? -19.213 -1.142 24.998 1.00 68.06 125 GLY A C 1
ATOM 967 O O . GLY A 1 125 ? -19.235 -1.383 26.199 1.00 68.06 125 GLY A O 1
ATOM 968 N N . GLY A 1 126 ? -19.862 -0.096 24.490 1.00 69.56 126 GLY A N 1
ATOM 969 C CA . GLY A 1 126 ? -20.557 0.901 25.305 1.00 69.56 126 GLY A CA 1
ATOM 970 C C . GLY A 1 126 ? -21.888 0.399 25.856 1.00 69.56 126 GLY A C 1
ATOM 971 O O . GLY A 1 126 ? -22.108 0.430 27.067 1.00 69.56 126 GLY A O 1
ATOM 972 N N . VAL A 1 127 ? -22.777 -0.104 24.993 1.00 71.94 127 VAL A N 1
ATOM 973 C CA . VAL A 1 127 ? -24.118 -0.555 25.406 1.00 71.94 127 VAL A CA 1
ATOM 974 C C . VAL A 1 127 ? -24.037 -1.872 26.174 1.00 71.94 127 VAL A C 1
ATOM 976 O O . VAL A 1 127 ? -24.703 -2.013 27.201 1.00 71.94 127 VAL A O 1
ATOM 979 N N . GLY A 1 128 ? -23.186 -2.804 25.733 1.00 73.19 128 GLY A N 1
ATOM 980 C CA . GLY A 1 128 ? -22.954 -4.069 26.432 1.00 73.19 128 GLY A CA 1
ATOM 981 C C . GLY A 1 128 ? -22.391 -3.852 27.836 1.00 73.19 128 GLY A C 1
ATOM 982 O O . GLY A 1 128 ? -22.960 -4.356 28.806 1.00 73.19 128 GLY A O 1
ATOM 983 N N . SER A 1 129 ? -21.349 -3.022 27.972 1.00 69.69 129 SER A N 1
ATOM 984 C CA . SER A 1 129 ? -20.768 -2.702 29.286 1.00 69.69 129 SER A CA 1
ATOM 985 C C . SER A 1 129 ? -21.743 -1.934 30.171 1.00 69.69 129 SER A C 1
ATOM 987 O O . SER A 1 129 ? -21.858 -2.241 31.355 1.00 69.69 129 SER A O 1
ATOM 989 N N . TYR A 1 130 ? -22.503 -0.982 29.619 1.00 70.81 130 TYR A N 1
ATOM 990 C CA . TYR A 1 130 ? -23.545 -0.281 30.371 1.00 70.81 130 TYR A CA 1
ATOM 991 C C . TYR A 1 130 ? -24.596 -1.253 30.917 1.00 70.81 130 TYR A C 1
ATOM 993 O O . TYR A 1 130 ? -24.945 -1.192 32.098 1.00 70.81 130 TYR A O 1
ATOM 1001 N N . HIS A 1 131 ? -25.090 -2.171 30.081 1.00 75.62 131 HIS A N 1
ATOM 1002 C CA . HIS A 1 131 ? -26.116 -3.122 30.494 1.00 75.62 131 HIS A CA 1
ATOM 1003 C C . HIS A 1 131 ? -25.585 -4.118 31.532 1.00 75.62 131 HIS A C 1
ATOM 1005 O O . HIS A 1 131 ? -26.254 -4.362 32.538 1.00 75.62 131 HIS A O 1
ATOM 1011 N N . PHE A 1 132 ? -24.361 -4.618 31.352 1.00 77.38 132 PHE A N 1
ATOM 1012 C CA . PHE A 1 132 ? -23.688 -5.478 32.323 1.00 77.38 132 PHE A CA 1
ATOM 1013 C C . PHE A 1 132 ? -23.501 -4.773 33.674 1.00 77.38 132 PHE A C 1
ATOM 1015 O O . PHE A 1 132 ? -23.976 -5.270 34.694 1.00 77.38 132 PHE A O 1
ATOM 1022 N N . LEU A 1 133 ? -22.918 -3.570 33.686 1.00 71.00 133 LEU A N 1
ATOM 1023 C CA . LEU A 1 133 ? -22.681 -2.792 34.909 1.00 71.00 133 LEU A CA 1
ATOM 1024 C C . LEU A 1 133 ? -23.986 -2.393 35.611 1.00 71.00 133 LEU A C 1
ATOM 1026 O O . LEU A 1 133 ? -24.048 -2.384 36.838 1.00 71.00 133 LEU A O 1
ATOM 1030 N N . SER A 1 134 ? -25.064 -2.138 34.860 1.00 71.25 134 SER A N 1
ATOM 1031 C CA . SER A 1 134 ? -26.373 -1.794 35.433 1.00 71.25 134 SER A CA 1
ATOM 1032 C C . SER A 1 134 ? -27.000 -2.907 36.288 1.00 71.25 134 SER A C 1
ATOM 1034 O O . SER A 1 134 ? -27.835 -2.611 37.147 1.00 71.25 134 SER A O 1
ATOM 1036 N N . LYS A 1 135 ? -26.585 -4.172 36.102 1.00 79.25 135 LYS A N 1
ATOM 1037 C CA . LYS A 1 135 ? -27.031 -5.302 36.935 1.00 79.25 135 LYS A CA 1
ATOM 1038 C C . LYS A 1 135 ? -26.371 -5.306 38.317 1.00 79.25 135 LYS A C 1
ATOM 1040 O O . LYS A 1 135 ? -26.981 -5.766 39.279 1.00 79.25 135 LYS A O 1
ATOM 1045 N N . TYR A 1 136 ? -25.179 -4.731 38.455 1.00 72.88 136 TYR A N 1
ATOM 1046 C CA . TYR A 1 136 ? -24.405 -4.725 39.698 1.00 72.88 136 TYR A CA 1
ATOM 1047 C C . TYR A 1 136 ? -24.632 -3.440 40.508 1.00 72.88 136 TYR A C 1
ATOM 1049 O O . TYR A 1 136 ? -23.694 -2.714 40.819 1.00 72.88 136 TYR A O 1
ATOM 1057 N N . LYS A 1 137 ? -25.891 -3.180 40.905 1.00 61.78 137 LYS A N 1
ATOM 1058 C CA . LYS A 1 137 ? -26.340 -1.964 41.629 1.00 61.78 137 LYS A CA 1
ATOM 1059 C C . LYS A 1 137 ? -25.512 -1.562 42.867 1.00 61.78 137 LYS A C 1
ATOM 1061 O O . LYS A 1 137 ? -25.618 -0.418 43.294 1.00 61.78 137 LYS A O 1
ATOM 1066 N N . LYS A 1 138 ? -24.749 -2.485 43.467 1.00 63.44 138 LYS A N 1
ATOM 1067 C CA . LYS A 1 138 ? -23.939 -2.254 44.680 1.00 63.44 138 LYS A CA 1
ATOM 1068 C C . LYS A 1 138 ? -22.529 -1.728 44.405 1.00 63.44 138 LYS A C 1
ATOM 1070 O O . LYS A 1 138 ? -21.900 -1.203 45.315 1.00 63.44 138 LYS A O 1
ATOM 1075 N N . LEU A 1 139 ? -22.028 -1.868 43.182 1.00 59.97 139 LEU A N 1
ATOM 1076 C CA . LEU A 1 139 ? -20.749 -1.294 42.798 1.00 59.97 139 LEU A CA 1
ATOM 1077 C C . LEU A 1 139 ? -20.987 0.163 42.404 1.00 59.97 139 LEU A C 1
ATOM 1079 O O . LEU A 1 139 ? -21.681 0.443 41.430 1.00 59.97 139 LEU A O 1
ATOM 1083 N N . PHE A 1 140 ? -20.410 1.090 43.171 1.00 61.62 140 PHE A N 1
ATOM 1084 C CA . PHE A 1 140 ? -20.449 2.540 42.948 1.00 61.62 140 PHE A CA 1
ATOM 1085 C C . PHE A 1 140 ? -19.605 2.943 41.721 1.00 61.62 140 PHE A C 1
ATOM 1087 O O . PHE A 1 140 ? -18.858 3.915 41.746 1.00 61.62 140 PHE A O 1
ATOM 1094 N N . PHE A 1 141 ? -19.669 2.165 40.639 1.00 58.62 141 PHE A N 1
ATOM 1095 C CA . PHE A 1 141 ? -19.040 2.530 39.384 1.00 58.62 141 PHE A CA 1
ATOM 1096 C C . PHE A 1 141 ? -19.914 3.590 38.716 1.00 58.62 141 PHE A C 1
ATOM 1098 O O . PHE A 1 141 ? -21.080 3.327 38.396 1.00 58.62 141 PHE A O 1
ATOM 1105 N N . PRO A 1 142 ? -19.391 4.808 38.505 1.00 65.25 142 PRO A N 1
ATOM 1106 C CA . PRO A 1 142 ? -20.156 5.848 37.851 1.00 65.25 142 PRO A CA 1
ATOM 1107 C C . PRO A 1 142 ? -20.495 5.367 36.440 1.00 65.25 142 PRO A C 1
ATOM 1109 O O . PRO A 1 142 ? -19.657 4.789 35.747 1.00 65.25 142 PRO A O 1
ATOM 1112 N N . LYS A 1 143 ? -21.733 5.603 35.995 1.00 63.44 143 LYS A N 1
ATOM 1113 C CA . LYS A 1 143 ? -22.229 5.198 34.663 1.00 63.44 143 LYS A CA 1
ATOM 1114 C C . LYS A 1 143 ? -21.335 5.692 33.510 1.00 63.44 143 LYS A C 1
ATOM 1116 O O . LYS A 1 143 ? -21.380 5.130 32.422 1.00 63.44 143 LYS A O 1
ATOM 1121 N N . THR A 1 144 ? -20.507 6.706 33.761 1.00 68.31 144 THR A N 1
ATOM 1122 C CA . THR A 1 144 ? -19.478 7.243 32.859 1.00 68.31 144 THR A CA 1
ATOM 1123 C C . THR A 1 144 ? -18.337 6.260 32.570 1.00 68.31 144 THR A C 1
ATOM 1125 O O . THR A 1 144 ? -17.793 6.278 31.470 1.00 68.31 144 THR A O 1
ATOM 1128 N N . SER A 1 145 ? -18.014 5.345 33.491 1.00 69.81 145 SER A N 1
ATOM 1129 C CA . SER A 1 145 ? -16.977 4.317 33.292 1.00 69.81 145 SER A CA 1
ATOM 1130 C C . SER A 1 145 ? -17.315 3.344 32.155 1.00 69.81 145 SER A C 1
ATOM 1132 O O . SER A 1 145 ? -16.437 2.984 31.374 1.00 69.81 145 SER A O 1
ATOM 1134 N N . GLY A 1 146 ? -18.597 2.998 31.978 1.00 69.19 146 GLY A N 1
ATOM 1135 C CA . GLY A 1 146 ? -19.055 2.169 30.857 1.00 69.19 146 GLY A CA 1
ATOM 1136 C C . GLY A 1 146 ? -18.836 2.830 29.491 1.00 69.19 146 GLY A C 1
ATOM 1137 O O . GLY A 1 146 ? -18.479 2.152 28.530 1.00 69.19 146 GLY A O 1
ATOM 1138 N N . PHE A 1 147 ? -18.970 4.160 29.412 1.00 71.69 147 PHE A N 1
ATOM 1139 C CA . PHE A 1 147 ? -18.676 4.913 28.189 1.00 71.69 147 PHE A CA 1
ATOM 1140 C C . PHE A 1 147 ? -17.177 4.945 27.877 1.00 71.69 147 PHE A C 1
ATOM 1142 O O . PHE A 1 147 ? -16.803 4.759 26.723 1.00 71.69 147 PHE A O 1
ATOM 1149 N N . ALA A 1 148 ? -16.320 5.121 28.888 1.00 76.62 148 ALA A N 1
ATOM 1150 C CA . ALA A 1 148 ? -14.868 5.094 28.701 1.00 76.62 148 ALA A CA 1
ATOM 1151 C C . ALA A 1 148 ? -14.378 3.721 28.208 1.00 76.62 148 ALA A C 1
ATOM 1153 O O . ALA A 1 148 ? -13.585 3.650 27.268 1.00 76.62 148 ALA A O 1
ATOM 1154 N N . ILE A 1 149 ? -14.905 2.631 28.780 1.00 76.81 149 ILE A N 1
ATOM 1155 C CA . ILE A 1 149 ? -14.611 1.260 28.333 1.00 76.81 149 ILE A CA 1
ATOM 1156 C C . ILE A 1 149 ? -15.082 1.053 26.889 1.00 76.81 149 ILE A C 1
ATOM 1158 O O . ILE A 1 149 ? -14.323 0.546 26.065 1.00 76.81 149 ILE A O 1
ATOM 1162 N N . GLY A 1 150 ? -16.302 1.488 26.558 1.00 74.31 150 GLY A N 1
ATOM 1163 C CA . GLY A 1 150 ? -16.835 1.401 25.197 1.00 74.31 150 GLY A CA 1
ATOM 1164 C C . GLY A 1 150 ? -16.003 2.173 24.173 1.00 74.31 150 GLY A C 1
ATOM 1165 O O . GLY A 1 150 ? -15.701 1.644 23.106 1.00 74.31 150 GLY A O 1
ATOM 1166 N N . PHE A 1 151 ? -15.571 3.390 24.514 1.00 77.62 151 PHE A N 1
ATOM 1167 C CA . PHE A 1 151 ? -14.702 4.199 23.660 1.00 77.62 151 PHE A CA 1
ATOM 1168 C C . PHE A 1 151 ? -13.331 3.545 23.457 1.00 77.62 151 PHE A C 1
ATOM 1170 O O . PHE A 1 151 ? -12.857 3.439 22.328 1.00 77.62 151 PHE A O 1
ATOM 1177 N N . TYR A 1 152 ? -12.713 3.042 24.530 1.00 81.12 152 TYR A N 1
ATOM 1178 C CA . TYR A 1 152 ? -11.437 2.332 24.447 1.00 81.12 152 TYR A CA 1
ATOM 1179 C C . TYR A 1 152 ? -11.538 1.063 23.589 1.00 81.12 152 TYR A C 1
ATOM 1181 O O . TYR A 1 152 ? -10.680 0.826 22.738 1.00 81.12 152 TYR A O 1
ATOM 1189 N N . ALA A 1 153 ? -12.601 0.271 23.763 1.00 78.88 153 ALA A N 1
ATOM 1190 C CA . ALA A 1 153 ? -12.853 -0.923 22.961 1.00 78.88 153 ALA A CA 1
ATOM 1191 C C . ALA A 1 153 ? -13.069 -0.583 21.477 1.00 78.88 153 ALA A C 1
ATOM 1193 O O . ALA A 1 153 ? -12.499 -1.250 20.612 1.00 78.88 153 ALA A O 1
ATOM 1194 N N . ALA A 1 154 ? -13.824 0.478 21.173 1.00 76.56 154 ALA A N 1
ATOM 1195 C CA . ALA A 1 154 ? -14.010 0.970 19.809 1.00 76.56 154 ALA A CA 1
ATOM 1196 C C . ALA A 1 154 ? -12.681 1.416 19.181 1.00 76.56 154 ALA A C 1
ATOM 1198 O O . ALA A 1 154 ? -12.355 0.993 18.074 1.00 76.56 154 ALA A O 1
ATOM 1199 N N . TYR A 1 155 ? -11.874 2.191 19.914 1.00 81.31 155 TYR A N 1
ATOM 1200 C CA . TYR A 1 155 ? -10.549 2.628 19.472 1.00 81.31 155 TYR A CA 1
ATOM 1201 C C . TYR A 1 155 ? -9.611 1.445 19.201 1.00 81.31 155 TYR A C 1
ATOM 1203 O O . TYR A 1 155 ? -8.968 1.382 18.155 1.00 81.31 155 TYR A O 1
ATOM 1211 N N . LYS A 1 156 ? -9.548 0.464 20.108 1.00 82.56 156 LYS A N 1
ATOM 1212 C CA . LYS A 1 156 ? -8.724 -0.737 19.911 1.00 82.56 156 LYS A CA 1
ATOM 1213 C C . LYS A 1 156 ? -9.201 -1.582 18.736 1.00 82.56 156 LYS A C 1
ATOM 1215 O O . LYS A 1 156 ? -8.359 -2.059 17.980 1.00 82.56 156 LYS A O 1
ATOM 1220 N N . SER A 1 157 ? -10.514 -1.722 18.560 1.00 78.31 157 SER A N 1
ATOM 1221 C CA . SER A 1 157 ? -11.102 -2.431 17.417 1.00 78.31 157 SER A CA 1
ATOM 1222 C C . SER A 1 157 ? -10.756 -1.738 16.102 1.00 78.31 157 SER A C 1
ATOM 1224 O O . SER A 1 157 ? -10.347 -2.403 15.159 1.00 78.31 157 SER A O 1
ATOM 1226 N N . LEU A 1 158 ? -10.827 -0.404 16.067 1.00 81.38 158 LEU A N 1
ATOM 1227 C CA . LEU A 1 158 ? -10.412 0.414 14.928 1.00 81.38 158 LEU A CA 1
ATOM 1228 C C . LEU A 1 158 ? -8.937 0.223 14.577 1.00 81.38 158 LEU A C 1
ATOM 1230 O O . LEU A 1 158 ? -8.616 -0.057 13.427 1.00 81.38 158 LEU A O 1
ATOM 1234 N N . VAL A 1 159 ? -8.040 0.342 15.560 1.00 82.69 159 VAL A N 1
ATOM 1235 C CA . VAL A 1 159 ? -6.594 0.165 15.347 1.00 82.69 159 VAL A CA 1
ATOM 1236 C C . VAL A 1 159 ? -6.286 -1.251 14.864 1.00 82.69 159 VAL A C 1
ATOM 1238 O O . VAL A 1 159 ? -5.511 -1.428 13.928 1.00 82.69 159 VAL A O 1
ATOM 1241 N N . PHE A 1 160 ? -6.900 -2.266 15.475 1.00 85.44 160 PHE A N 1
ATOM 1242 C CA . PHE A 1 160 ? -6.736 -3.657 15.057 1.00 85.44 160 PHE A CA 1
ATOM 1243 C C . PHE A 1 160 ? -7.238 -3.885 13.626 1.00 85.44 160 PHE A C 1
ATOM 1245 O O . PHE A 1 160 ? -6.524 -4.464 12.811 1.00 85.44 160 PHE A O 1
ATOM 1252 N N . TYR A 1 161 ? -8.435 -3.392 13.307 1.00 85.25 161 TYR A N 1
ATOM 1253 C CA . TYR A 1 161 ? -9.036 -3.542 11.986 1.00 85.25 161 TYR A CA 1
ATOM 1254 C C . TYR A 1 161 ? -8.242 -2.793 10.909 1.00 85.25 161 TYR A C 1
ATOM 1256 O O . TYR A 1 161 ? -7.977 -3.355 9.851 1.00 85.25 161 TYR A O 1
ATOM 1264 N N . SER A 1 162 ? -7.774 -1.575 11.199 1.00 84.31 162 SER A N 1
ATOM 1265 C CA . SER A 1 162 ? -6.877 -0.820 10.317 1.00 84.31 162 SER A CA 1
ATOM 1266 C C . SER A 1 162 ? -5.606 -1.609 10.014 1.00 84.31 162 SER A C 1
ATOM 1268 O O . SER A 1 162 ? -5.266 -1.771 8.850 1.00 84.31 162 SER A O 1
ATOM 1270 N N . ARG A 1 163 ? -4.945 -2.174 11.032 1.00 88.00 163 ARG A N 1
ATOM 1271 C CA . ARG A 1 163 ? -3.747 -3.006 10.826 1.00 88.00 163 ARG A CA 1
ATOM 1272 C C . ARG A 1 163 ? -4.031 -4.227 9.970 1.00 88.00 163 ARG A C 1
ATOM 1274 O O . ARG A 1 163 ? -3.233 -4.563 9.108 1.00 88.00 163 ARG A O 1
ATOM 1281 N N . PHE A 1 164 ? -5.150 -4.900 10.221 1.00 90.81 164 PHE A N 1
ATOM 1282 C CA . PHE A 1 164 ? -5.551 -6.061 9.438 1.00 90.81 164 PHE A CA 1
ATOM 1283 C C . PHE A 1 164 ? -5.743 -5.703 7.957 1.00 90.81 164 PHE A C 1
ATOM 1285 O O . PHE A 1 164 ? -5.272 -6.433 7.086 1.00 90.81 164 PHE A O 1
ATOM 1292 N N . MET A 1 165 ? -6.401 -4.575 7.669 1.00 91.94 165 MET A N 1
ATOM 1293 C CA . MET A 1 165 ? -6.603 -4.103 6.298 1.00 91.94 165 MET A CA 1
ATOM 1294 C C . MET A 1 165 ? -5.278 -3.788 5.603 1.00 91.94 165 MET A C 1
ATOM 1296 O O . MET A 1 165 ? -5.083 -4.262 4.488 1.00 91.94 165 MET A O 1
ATOM 1300 N N . GLU A 1 166 ? -4.372 -3.066 6.266 1.00 91.88 166 GLU A N 1
ATOM 1301 C CA . GLU A 1 166 ? -3.046 -2.710 5.732 1.00 91.88 166 GLU A CA 1
ATOM 1302 C C . GLU A 1 166 ? -2.188 -3.970 5.492 1.00 91.88 166 GLU A C 1
ATOM 1304 O O . GLU A 1 166 ? -1.654 -4.154 4.401 1.00 91.88 166 GLU A O 1
ATOM 1309 N N . GLN A 1 167 ? -2.153 -4.924 6.437 1.00 93.56 167 GLN A N 1
ATOM 1310 C CA . GLN A 1 167 ? -1.417 -6.190 6.263 1.00 93.56 167 GLN A CA 1
ATOM 1311 C C . GLN A 1 167 ? -1.951 -7.012 5.094 1.00 93.56 167 GLN A C 1
ATOM 1313 O O . GLN A 1 167 ? -1.191 -7.666 4.377 1.00 93.56 167 GLN A O 1
ATOM 1318 N N . ARG A 1 168 ? -3.272 -7.033 4.924 1.00 95.50 168 ARG A N 1
ATOM 1319 C CA . ARG A 1 168 ? -3.904 -7.729 3.811 1.00 95.50 168 ARG A CA 1
ATOM 1320 C C . ARG A 1 168 ? -3.622 -7.016 2.490 1.00 95.50 168 ARG A C 1
ATOM 1322 O O . ARG A 1 168 ? -3.312 -7.707 1.526 1.00 95.50 168 ARG A O 1
ATOM 1329 N N . ALA A 1 169 ? -3.708 -5.687 2.453 1.00 96.00 169 ALA A N 1
ATOM 1330 C CA . ALA A 1 169 ? -3.379 -4.887 1.277 1.00 96.00 169 ALA A CA 1
ATOM 1331 C C . ALA A 1 169 ? -1.931 -5.108 0.839 1.00 96.00 169 ALA A C 1
ATOM 1333 O O . ALA A 1 169 ? -1.686 -5.393 -0.332 1.00 96.00 169 ALA A O 1
ATOM 1334 N N . ASP A 1 170 ? -0.996 -5.135 1.788 1.00 95.50 170 ASP A N 1
ATOM 1335 C CA . ASP A 1 170 ? 0.387 -5.500 1.513 1.00 95.50 170 ASP A CA 1
ATOM 1336 C C . ASP A 1 170 ? 0.508 -6.933 0.990 1.00 95.50 170 ASP A C 1
ATOM 1338 O O . ASP A 1 170 ? 1.083 -7.138 -0.075 1.00 95.50 170 ASP A O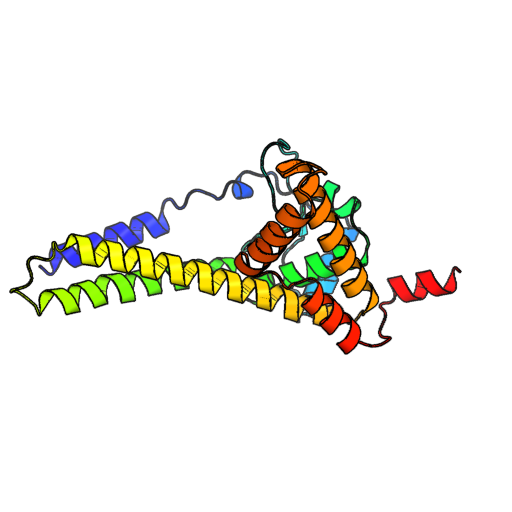 1
ATOM 1342 N N . ARG A 1 171 ? -0.018 -7.945 1.692 1.00 97.19 171 ARG A N 1
ATOM 1343 C CA . ARG A 1 171 ? 0.135 -9.346 1.254 1.00 97.19 171 ARG A CA 1
ATOM 1344 C C . ARG A 1 171 ? -0.464 -9.563 -0.130 1.00 97.19 171 ARG A C 1
ATOM 1346 O O . ARG A 1 171 ? 0.229 -10.042 -1.022 1.00 97.19 171 ARG A O 1
ATOM 1353 N N . GLU A 1 172 ? -1.734 -9.218 -0.305 1.00 97.88 172 GLU A N 1
ATOM 1354 C CA . GLU A 1 172 ? -2.447 -9.432 -1.563 1.00 97.88 172 GLU A CA 1
ATOM 1355 C C . GLU A 1 172 ? -1.828 -8.595 -2.689 1.00 97.88 172 GLU A C 1
ATOM 1357 O O . GLU A 1 172 ? -1.571 -9.138 -3.759 1.00 97.88 172 GLU A O 1
ATOM 1362 N N . GLY A 1 173 ? -1.486 -7.327 -2.438 1.00 97.62 173 GLY A N 1
ATOM 1363 C CA . GLY A 1 173 ? -0.879 -6.441 -3.432 1.00 97.62 173 GLY A CA 1
ATOM 1364 C C . GLY A 1 173 ? 0.520 -6.884 -3.873 1.00 97.62 173 GLY A C 1
ATOM 1365 O O . GLY A 1 173 ? 0.816 -6.914 -5.069 1.00 97.62 173 GLY A O 1
ATOM 1366 N N . HIS A 1 174 ? 1.383 -7.297 -2.939 1.00 98.00 174 HIS A N 1
ATOM 1367 C CA . HIS A 1 174 ? 2.729 -7.766 -3.284 1.00 98.00 174 HIS A CA 1
ATOM 1368 C C . HIS A 1 174 ? 2.691 -9.106 -4.029 1.00 98.00 174 HIS A C 1
ATOM 1370 O O . HIS A 1 174 ? 3.410 -9.255 -5.017 1.00 98.00 174 HIS A O 1
ATOM 1376 N N . TYR A 1 175 ? 1.830 -10.053 -3.639 1.00 98.38 175 TYR A N 1
ATOM 1377 C CA . TYR A 1 175 ? 1.643 -11.289 -4.412 1.00 98.38 175 TYR A CA 1
ATOM 1378 C C . TYR A 1 175 ? 1.025 -11.026 -5.790 1.00 98.38 175 TYR A C 1
ATOM 1380 O O . TYR A 1 175 ? 1.468 -11.618 -6.775 1.00 98.38 175 TYR A O 1
ATOM 1388 N N . ALA A 1 176 ? 0.057 -10.110 -5.881 1.00 97.88 176 ALA A N 1
ATOM 1389 C CA . ALA A 1 176 ? -0.576 -9.711 -7.137 1.00 97.88 176 ALA A CA 1
ATOM 1390 C C . ALA A 1 176 ? 0.413 -9.081 -8.123 1.00 97.88 176 ALA A C 1
ATOM 1392 O O . ALA A 1 176 ? 0.234 -9.208 -9.330 1.00 97.88 176 ALA A O 1
ATOM 1393 N N . SER A 1 177 ? 1.508 -8.480 -7.642 1.00 97.25 177 SER A N 1
ATOM 1394 C CA . SER A 1 177 ? 2.571 -8.001 -8.530 1.00 97.25 177 SER A CA 1
ATOM 1395 C C . SER A 1 177 ? 3.145 -9.112 -9.424 1.00 97.25 177 SER A C 1
ATOM 1397 O O . SER A 1 177 ? 3.637 -8.812 -10.513 1.00 97.25 177 SER A O 1
ATOM 1399 N N . ALA A 1 178 ? 3.090 -10.378 -8.988 1.00 97.56 178 ALA A N 1
ATOM 1400 C CA . ALA A 1 178 ? 3.630 -11.536 -9.699 1.00 97.56 178 ALA A CA 1
ATOM 1401 C C . ALA A 1 178 ? 5.090 -11.355 -10.178 1.00 97.56 178 ALA A C 1
ATOM 1403 O O . ALA A 1 178 ? 5.510 -11.987 -11.143 1.00 97.56 178 ALA A O 1
ATOM 1404 N N . CYS A 1 179 ? 5.862 -10.487 -9.511 1.00 98.25 179 CYS A N 1
ATOM 1405 C CA . CYS A 1 179 ? 7.231 -10.141 -9.881 1.00 98.25 179 CYS A CA 1
ATOM 1406 C C . CYS A 1 179 ? 8.111 -10.057 -8.629 1.00 98.25 179 CYS A C 1
ATOM 1408 O O . CYS A 1 179 ? 7.967 -9.133 -7.824 1.00 98.25 179 CYS A O 1
ATOM 1410 N N . SER A 1 180 ? 9.045 -10.997 -8.467 1.00 98.06 180 SER A N 1
ATOM 1411 C CA . SER A 1 180 ? 9.935 -11.044 -7.301 1.00 98.06 180 SER A CA 1
ATOM 1412 C C . SER A 1 180 ? 10.844 -9.817 -7.218 1.00 98.06 180 SER A C 1
ATOM 1414 O O . SER A 1 180 ? 11.052 -9.278 -6.130 1.00 98.06 180 SER A O 1
ATOM 1416 N N . LYS A 1 181 ? 11.301 -9.298 -8.365 1.00 97.81 181 LYS A N 1
ATOM 1417 C CA . LYS A 1 181 ? 12.076 -8.051 -8.438 1.00 97.81 181 LYS A CA 1
ATOM 1418 C C . LYS A 1 181 ? 11.288 -6.828 -7.983 1.00 97.81 181 LYS A C 1
ATOM 1420 O O . LYS A 1 181 ? 11.839 -6.019 -7.244 1.00 97.81 181 LYS A O 1
ATOM 1425 N N . CYS A 1 182 ? 10.005 -6.712 -8.345 1.00 98.25 182 CYS A N 1
ATOM 1426 C CA . CYS A 1 182 ? 9.173 -5.608 -7.856 1.00 98.25 182 CYS A CA 1
ATOM 1427 C C . CYS A 1 182 ? 9.100 -5.604 -6.325 1.00 98.25 182 CYS A C 1
ATOM 1429 O O . CYS A 1 182 ? 9.298 -4.566 -5.698 1.00 98.25 182 CYS A O 1
ATOM 1431 N N . VAL A 1 183 ? 8.871 -6.776 -5.724 1.00 97.94 183 VAL A N 1
ATOM 1432 C CA . VAL A 1 183 ? 8.806 -6.925 -4.263 1.00 97.94 183 VAL A CA 1
ATOM 1433 C C . VAL A 1 183 ? 10.166 -6.645 -3.611 1.00 97.94 183 VAL A C 1
ATOM 1435 O O . VAL A 1 183 ? 10.216 -6.039 -2.542 1.00 97.94 183 VAL A O 1
ATOM 1438 N N . HIS A 1 184 ? 11.273 -7.028 -4.253 1.00 97.00 184 HIS A N 1
ATOM 1439 C CA . HIS A 1 184 ? 12.618 -6.725 -3.761 1.00 97.00 184 HIS A CA 1
ATOM 1440 C C . HIS A 1 184 ? 12.914 -5.218 -3.760 1.00 97.00 184 HIS A C 1
ATOM 1442 O O . HIS A 1 184 ? 13.364 -4.683 -2.748 1.00 97.00 184 HIS A O 1
ATOM 1448 N N . GLU A 1 185 ? 12.602 -4.518 -4.853 1.00 97.31 185 GLU A N 1
ATOM 1449 C CA . GLU A 1 185 ? 12.730 -3.057 -4.941 1.00 97.31 185 GLU A CA 1
ATOM 1450 C C . GLU A 1 185 ? 11.860 -2.345 -3.902 1.00 97.31 185 GLU A C 1
ATOM 1452 O O . GLU A 1 185 ? 12.314 -1.393 -3.266 1.00 97.31 185 GLU A O 1
ATOM 1457 N N . ALA A 1 186 ? 10.634 -2.828 -3.677 1.00 95.69 186 ALA A N 1
ATOM 1458 C CA . ALA A 1 186 ? 9.760 -2.316 -2.627 1.00 95.69 186 ALA A CA 1
ATOM 1459 C C . ALA A 1 186 ? 10.387 -2.491 -1.233 1.00 95.69 186 ALA A C 1
ATOM 1461 O O . ALA A 1 186 ? 10.413 -1.543 -0.446 1.00 95.69 186 ALA A O 1
ATOM 1462 N N . ALA A 1 187 ? 10.956 -3.665 -0.939 1.00 93.75 187 ALA A N 1
ATOM 1463 C CA . ALA A 1 187 ? 11.632 -3.934 0.328 1.00 93.75 187 ALA A CA 1
ATOM 1464 C C . ALA A 1 187 ? 12.849 -3.019 0.544 1.00 93.75 187 ALA A C 1
ATOM 1466 O O . ALA A 1 187 ? 12.975 -2.414 1.611 1.00 93.75 187 ALA A O 1
ATOM 1467 N N . GLN A 1 188 ? 13.704 -2.865 -0.472 1.00 93.44 188 GLN A N 1
ATOM 1468 C CA . GLN A 1 188 ? 14.869 -1.975 -0.430 1.00 93.44 188 GLN A CA 1
ATOM 1469 C C . GLN A 1 188 ? 14.463 -0.511 -0.244 1.00 93.44 188 GLN A C 1
ATOM 1471 O O . GLN A 1 188 ? 15.028 0.192 0.594 1.00 93.44 188 GLN A O 1
ATOM 1476 N N . HIS A 1 189 ? 13.454 -0.052 -0.989 1.00 92.50 189 HIS A N 1
ATOM 1477 C CA . HIS A 1 189 ? 12.933 1.303 -0.856 1.00 92.50 189 HIS A CA 1
ATOM 1478 C C . HIS A 1 189 ? 12.427 1.564 0.566 1.00 92.50 189 HIS A C 1
ATOM 1480 O O . HIS A 1 189 ? 12.731 2.595 1.165 1.00 92.50 189 HIS A O 1
ATOM 1486 N N . CYS A 1 190 ? 11.718 0.598 1.148 1.00 89.19 190 CYS A N 1
ATOM 1487 C CA . CYS A 1 190 ? 11.213 0.722 2.505 1.00 89.19 190 CYS A CA 1
ATOM 1488 C C . CYS A 1 190 ? 12.311 0.684 3.569 1.00 89.19 190 CYS A C 1
ATOM 1490 O O . CYS A 1 190 ? 12.227 1.409 4.562 1.00 89.19 190 CYS A O 1
ATOM 1492 N N . GLN A 1 191 ? 13.351 -0.124 3.362 1.00 88.12 191 GLN A N 1
ATOM 1493 C CA . GLN A 1 191 ? 14.538 -0.120 4.211 1.00 88.12 191 GLN A CA 1
ATOM 1494 C C . GLN A 1 191 ? 15.219 1.249 4.184 1.00 88.12 191 GLN A C 1
ATOM 1496 O O . GLN A 1 191 ? 15.493 1.813 5.242 1.00 88.12 191 GLN A O 1
ATOM 1501 N N . LYS A 1 192 ? 15.422 1.808 2.986 1.00 89.69 192 LYS A N 1
ATOM 1502 C CA . LYS A 1 192 ? 16.018 3.133 2.804 1.00 89.69 192 LYS A CA 1
ATOM 1503 C C . LYS A 1 192 ? 15.198 4.219 3.499 1.00 89.69 192 LYS A C 1
ATOM 1505 O O . LYS A 1 192 ? 15.748 4.958 4.299 1.00 89.69 192 LYS A O 1
ATOM 1510 N N . GLN A 1 193 ? 13.881 4.266 3.288 1.00 86.19 193 GLN A N 1
ATOM 1511 C CA . GLN A 1 193 ? 13.021 5.238 3.977 1.00 86.19 193 GLN A CA 1
ATOM 1512 C C . GLN A 1 193 ? 13.079 5.102 5.503 1.00 86.19 193 GLN A C 1
ATOM 1514 O O . GLN A 1 193 ? 13.055 6.099 6.220 1.00 86.19 193 GLN A O 1
ATOM 1519 N N . THR A 1 194 ? 13.147 3.871 6.014 1.00 84.19 194 THR A N 1
ATOM 1520 C CA . THR A 1 194 ? 13.264 3.619 7.457 1.00 84.19 194 THR A CA 1
ATOM 1521 C C . THR A 1 194 ? 14.586 4.163 7.992 1.00 84.19 194 THR A C 1
ATOM 1523 O O . THR A 1 194 ? 14.595 4.833 9.021 1.00 84.19 194 THR A O 1
ATOM 1526 N N . PHE A 1 195 ? 15.680 3.935 7.268 1.00 84.31 195 PHE A N 1
ATOM 1527 C CA . PHE A 1 195 ? 16.997 4.475 7.588 1.00 84.31 195 PHE A CA 1
ATOM 1528 C C . PHE A 1 195 ? 17.021 6.008 7.536 1.00 84.31 195 PHE A C 1
ATOM 1530 O O . PHE A 1 195 ? 17.404 6.641 8.514 1.00 84.31 195 PHE A O 1
ATOM 1537 N N . ASP A 1 196 ? 16.539 6.613 6.450 1.00 84.31 196 ASP A N 1
ATOM 1538 C CA . ASP A 1 196 ? 16.526 8.070 6.273 1.00 84.31 196 ASP A CA 1
ATOM 1539 C C . ASP A 1 196 ? 15.709 8.751 7.389 1.00 84.31 196 ASP A C 1
ATOM 1541 O O . ASP A 1 196 ? 16.121 9.765 7.958 1.00 84.31 196 ASP A O 1
ATOM 1545 N N . ASN A 1 197 ? 14.574 8.156 7.773 1.00 82.38 197 ASN A N 1
ATOM 1546 C CA . ASN A 1 197 ? 13.767 8.627 8.898 1.00 82.38 197 ASN A CA 1
ATOM 1547 C C . ASN A 1 197 ? 14.469 8.438 10.251 1.00 82.38 197 ASN A C 1
ATOM 1549 O O . ASN A 1 197 ? 14.335 9.299 11.120 1.00 82.38 197 ASN A O 1
ATOM 1553 N N . ALA A 1 198 ? 15.210 7.341 10.438 1.00 79.88 198 ALA A N 1
ATOM 1554 C CA . ALA A 1 198 ? 15.996 7.092 11.645 1.00 79.88 198 ALA A CA 1
ATOM 1555 C C . ALA A 1 198 ? 17.056 8.181 11.833 1.00 79.88 198 ALA A C 1
ATOM 1557 O O . ALA A 1 198 ? 17.082 8.839 12.873 1.00 79.88 198 ALA A O 1
ATOM 1558 N N . VAL A 1 199 ? 17.857 8.424 10.791 1.00 82.75 199 VAL A N 1
ATOM 1559 C CA . VAL A 1 199 ? 18.901 9.455 10.780 1.00 82.75 199 VAL A CA 1
ATOM 1560 C C . VAL A 1 199 ? 18.29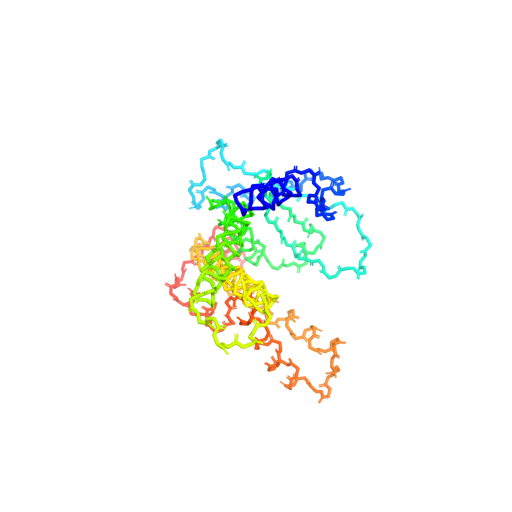5 10.831 11.038 1.00 82.75 199 VAL A C 1
ATOM 1562 O O . VAL A 1 199 ? 18.782 11.570 11.890 1.00 82.75 199 VAL A O 1
ATOM 1565 N N . LYS A 1 200 ? 17.182 11.164 10.375 1.00 83.88 200 LYS A N 1
ATOM 1566 C CA . LYS A 1 200 ? 16.514 12.461 10.540 1.00 83.88 200 LYS A CA 1
ATOM 1567 C C . LYS A 1 200 ? 15.983 12.700 11.958 1.00 83.88 200 LYS A C 1
ATOM 1569 O O . LYS A 1 200 ? 16.019 13.833 12.428 1.00 83.88 200 LYS A O 1
ATOM 1574 N N . LEU A 1 201 ? 15.433 11.675 12.610 1.00 83.19 201 LEU A N 1
ATOM 1575 C CA . LEU A 1 201 ? 14.772 11.818 13.913 1.00 83.19 201 LEU A CA 1
ATOM 1576 C C . LEU A 1 201 ? 15.728 11.669 15.101 1.00 83.19 201 LEU A C 1
ATOM 1578 O O . LEU A 1 201 ? 15.493 12.286 16.139 1.00 83.19 201 LEU A O 1
ATOM 1582 N N . TYR A 1 202 ? 16.771 10.850 14.968 1.00 84.25 202 TYR A N 1
ATOM 1583 C CA . TYR A 1 202 ? 17.625 10.442 16.087 1.00 84.25 202 TYR A CA 1
ATOM 1584 C C . TYR A 1 202 ? 19.112 10.766 15.887 1.00 84.25 202 TYR A C 1
ATOM 1586 O O . TYR A 1 202 ? 19.875 10.663 16.847 1.00 84.25 202 TYR A O 1
ATOM 1594 N N . GLY A 1 203 ? 19.519 11.177 14.681 1.00 88.69 203 GLY A N 1
ATOM 1595 C CA . GLY A 1 203 ? 20.923 11.337 14.301 1.00 88.69 203 GLY A CA 1
ATOM 1596 C C . GLY A 1 203 ? 21.613 10.003 13.992 1.00 88.69 203 GLY A C 1
ATOM 1597 O O . GLY A 1 203 ? 21.090 8.926 14.280 1.00 88.69 203 GLY A O 1
ATOM 1598 N N . GLU A 1 204 ? 22.808 10.070 13.399 1.00 89.81 204 GLU A N 1
ATOM 1599 C CA . GLU A 1 204 ? 23.591 8.877 13.030 1.00 89.81 204 GLU A CA 1
ATOM 1600 C C . GLU A 1 204 ? 24.126 8.116 14.255 1.00 89.81 204 GLU A C 1
ATOM 1602 O O . GLU A 1 204 ? 24.202 6.890 14.237 1.00 89.81 204 GLU A O 1
ATOM 1607 N N . GLU A 1 205 ? 24.419 8.813 15.358 1.00 90.06 205 GLU A N 1
ATOM 1608 C CA . GLU A 1 205 ? 25.001 8.211 16.570 1.00 90.06 205 GLU A CA 1
ATOM 1609 C C . GLU A 1 205 ? 24.070 7.212 17.279 1.00 90.06 205 GLU A C 1
ATOM 1611 O O . GLU A 1 205 ? 24.532 6.337 18.008 1.00 90.06 205 GLU A O 1
ATOM 1616 N N . ARG A 1 206 ? 22.752 7.320 17.065 1.00 86.31 206 ARG A N 1
ATOM 1617 C CA . ARG A 1 206 ? 21.726 6.449 17.675 1.00 86.31 206 ARG A CA 1
ATOM 1618 C C . ARG A 1 206 ? 20.985 5.600 16.647 1.00 86.31 206 ARG A C 1
ATOM 1620 O O . ARG A 1 206 ? 19.858 5.162 16.887 1.00 86.31 206 ARG A O 1
ATOM 1627 N N . LEU A 1 207 ? 21.607 5.365 15.495 1.00 85.56 207 LEU A N 1
ATOM 1628 C CA . LEU A 1 207 ? 20.971 4.728 14.349 1.00 85.56 207 LEU A CA 1
ATOM 1629 C C . LEU A 1 207 ? 20.419 3.328 14.659 1.00 85.56 207 LEU A C 1
ATOM 1631 O O . LEU A 1 207 ? 19.292 3.027 14.274 1.00 85.56 207 LEU A O 1
ATOM 1635 N N . GLU A 1 208 ? 21.162 2.476 15.370 1.00 86.62 208 GLU A N 1
ATOM 1636 C CA . GLU A 1 208 ? 20.698 1.115 15.686 1.00 86.62 208 GLU A CA 1
ATOM 1637 C C . GLU A 1 208 ? 19.437 1.117 16.565 1.00 86.62 208 GLU A C 1
ATOM 1639 O O . GLU A 1 208 ? 18.474 0.396 16.287 1.00 86.62 208 GLU A O 1
ATOM 1644 N N . GLU A 1 209 ? 19.406 1.974 17.590 1.00 84.75 209 GLU A N 1
ATOM 1645 C CA . GLU A 1 209 ? 18.241 2.152 18.462 1.00 84.75 209 GLU A CA 1
ATOM 1646 C C . GLU A 1 209 ? 17.044 2.691 17.665 1.00 84.75 209 GLU A C 1
ATOM 1648 O O . GLU A 1 209 ? 15.926 2.179 17.774 1.00 84.75 209 GLU A O 1
ATOM 1653 N N . ALA A 1 210 ? 17.286 3.686 16.811 1.00 81.69 210 ALA A N 1
ATOM 1654 C CA . ALA A 1 210 ? 16.272 4.293 15.962 1.00 81.69 210 ALA A CA 1
ATOM 1655 C C . ALA A 1 210 ? 15.668 3.291 14.964 1.00 81.69 210 ALA A C 1
ATOM 1657 O O . ALA A 1 210 ? 14.445 3.225 14.822 1.00 81.69 210 ALA A O 1
ATOM 1658 N N . LEU A 1 211 ? 16.495 2.459 14.322 1.00 84.38 211 LEU A N 1
ATOM 1659 C CA . LEU A 1 211 ? 16.040 1.399 13.420 1.00 84.38 211 LEU A CA 1
ATOM 1660 C C . LEU A 1 211 ? 15.175 0.368 14.154 1.00 84.38 211 LEU A C 1
ATOM 1662 O O . LEU A 1 211 ? 14.122 -0.018 13.644 1.00 84.38 211 LEU A O 1
ATOM 1666 N N . ALA A 1 212 ? 15.558 -0.036 15.370 1.00 83.50 212 ALA A N 1
ATOM 1667 C CA . ALA A 1 212 ? 14.764 -0.960 16.178 1.00 83.50 212 ALA A CA 1
ATOM 1668 C C . ALA A 1 212 ? 13.391 -0.372 16.555 1.00 83.50 212 ALA A C 1
ATOM 1670 O O . ALA A 1 212 ? 12.370 -1.066 16.490 1.00 83.50 212 ALA A O 1
ATOM 1671 N N . VAL A 1 213 ? 13.343 0.917 16.912 1.00 79.75 213 VAL A N 1
ATOM 1672 C CA . VAL A 1 213 ? 12.092 1.630 17.216 1.00 79.75 213 VAL A CA 1
ATOM 1673 C C . VAL A 1 213 ? 11.210 1.750 15.975 1.00 79.75 213 VAL A C 1
ATOM 1675 O O . VAL A 1 213 ? 10.007 1.493 16.057 1.00 79.75 213 VAL A O 1
ATOM 1678 N N . LEU A 1 214 ? 11.776 2.104 14.822 1.00 77.44 214 LEU A N 1
ATOM 1679 C CA . LEU A 1 214 ? 11.008 2.278 13.591 1.00 77.44 214 LEU A CA 1
ATOM 1680 C C . LEU A 1 214 ? 10.490 0.954 13.026 1.00 77.44 214 LEU A C 1
ATOM 1682 O O . LEU A 1 214 ? 9.326 0.895 12.632 1.00 77.44 214 LEU A O 1
ATOM 1686 N N . GLU A 1 215 ? 11.278 -0.122 13.063 1.00 78.19 215 GLU A N 1
ATOM 1687 C CA . GLU A 1 215 ? 10.814 -1.455 12.653 1.00 78.19 215 GLU A CA 1
ATOM 1688 C C . GLU A 1 215 ? 9.667 -1.935 13.557 1.00 78.19 215 GLU A C 1
ATOM 1690 O O . GLU A 1 215 ? 8.649 -2.446 13.081 1.00 78.19 215 GLU A O 1
ATOM 1695 N N . LYS A 1 216 ? 9.763 -1.680 14.869 1.00 78.88 216 LYS A N 1
ATOM 1696 C CA . LYS A 1 216 ? 8.663 -1.938 15.806 1.00 78.88 216 LYS A CA 1
ATOM 1697 C C . LYS A 1 216 ? 7.434 -1.083 15.483 1.00 78.88 216 LYS A C 1
ATOM 1699 O O . LYS A 1 216 ? 6.315 -1.596 15.490 1.00 78.88 216 LYS A O 1
ATOM 1704 N N . ASN A 1 217 ? 7.615 0.200 15.173 1.00 75.12 217 ASN A N 1
ATOM 1705 C CA . ASN A 1 217 ? 6.518 1.107 14.827 1.00 75.12 217 ASN A CA 1
ATOM 1706 C C . ASN A 1 217 ? 5.831 0.721 13.512 1.00 75.12 217 ASN A C 1
ATOM 1708 O O . ASN A 1 217 ? 4.614 0.851 13.402 1.00 75.12 217 ASN A O 1
ATOM 1712 N N . ARG A 1 218 ? 6.579 0.185 12.548 1.00 75.44 218 ARG A N 1
ATOM 1713 C CA . ARG A 1 218 ? 6.048 -0.345 11.290 1.00 75.44 218 ARG A CA 1
ATOM 1714 C C . ARG A 1 218 ? 5.129 -1.548 11.512 1.00 75.44 218 ARG A C 1
ATOM 1716 O O . ARG A 1 218 ? 4.027 -1.609 10.974 1.00 75.44 218 ARG A O 1
ATOM 1723 N N . GLN A 1 219 ? 5.534 -2.477 12.375 1.00 71.12 219 GLN A N 1
ATOM 1724 C CA . GLN A 1 219 ? 4.663 -3.590 12.770 1.00 71.12 219 GLN A CA 1
ATOM 1725 C C . GLN A 1 219 ? 3.404 -3.087 13.496 1.00 71.12 219 GLN A C 1
ATOM 1727 O O . GLN A 1 219 ? 2.310 -3.626 13.330 1.00 71.12 219 GLN A O 1
ATOM 1732 N N . VAL A 1 220 ? 3.542 -2.012 14.278 1.00 66.69 220 VAL A N 1
ATOM 1733 C CA . VAL A 1 220 ? 2.435 -1.329 14.962 1.00 66.69 220 VAL A CA 1
ATOM 1734 C C . VAL A 1 220 ? 1.514 -0.583 13.985 1.00 66.69 220 VAL A C 1
ATOM 1736 O O . VAL A 1 220 ? 0.339 -0.419 14.314 1.00 66.69 220 VAL A O 1
ATOM 1739 N N . SER A 1 221 ? 1.968 -0.153 12.806 1.00 74.31 221 SER A N 1
ATOM 1740 C CA . SER A 1 221 ? 1.103 0.451 11.779 1.00 74.31 221 SER A CA 1
ATOM 1741 C C . SER A 1 221 ? 0.418 -0.574 10.873 1.00 74.31 221 SER A C 1
ATOM 1743 O O . SER A 1 221 ? -0.576 -0.237 10.241 1.00 74.31 221 SER A O 1
ATOM 1745 N N . GLY A 1 222 ? 0.851 -1.837 10.900 1.00 81.12 222 GLY A N 1
ATOM 1746 C CA . GLY A 1 222 ? 0.226 -2.921 10.138 1.00 81.12 222 GLY A CA 1
ATOM 1747 C C . GLY A 1 222 ? 0.823 -3.135 8.749 1.00 81.12 222 GLY A C 1
ATOM 1748 O O . GLY A 1 222 ? 0.285 -3.934 7.998 1.00 81.12 222 GLY A O 1
ATOM 1749 N N . TYR A 1 223 ? 1.939 -2.491 8.411 1.00 87.38 223 TYR A N 1
ATOM 1750 C CA . TYR A 1 223 ? 2.683 -2.837 7.198 1.00 87.38 223 TYR A CA 1
ATOM 1751 C C . TYR A 1 223 ? 3.519 -4.102 7.414 1.00 87.38 223 TYR A C 1
ATOM 1753 O O . TYR A 1 223 ? 3.939 -4.403 8.537 1.00 87.38 223 TYR A O 1
ATOM 1761 N N . LEU A 1 224 ? 3.801 -4.832 6.335 1.00 90.19 224 LEU A N 1
ATOM 1762 C CA . LEU A 1 224 ? 4.710 -5.977 6.373 1.00 90.19 224 LEU A CA 1
ATOM 1763 C C . LEU A 1 224 ? 6.134 -5.538 6.708 1.00 90.19 224 LEU A C 1
ATOM 1765 O O . LEU A 1 224 ? 6.622 -4.512 6.223 1.00 90.19 224 LEU A O 1
ATOM 1769 N N . SER A 1 225 ? 6.818 -6.348 7.511 1.00 90.75 225 SER A N 1
ATOM 1770 C CA . SER A 1 225 ? 8.248 -6.191 7.784 1.00 90.75 225 SER A CA 1
ATOM 1771 C C . SER A 1 225 ? 9.100 -6.462 6.540 1.00 90.75 225 SER A C 1
ATOM 1773 O O . SER A 1 225 ? 8.693 -7.181 5.623 1.00 90.75 225 SER A O 1
ATOM 1775 N N . ILE A 1 226 ? 10.340 -5.963 6.533 1.00 90.25 226 ILE A N 1
ATOM 1776 C CA . ILE A 1 226 ? 11.306 -6.227 5.447 1.00 90.25 226 ILE A CA 1
ATOM 1777 C C . ILE A 1 226 ? 11.539 -7.740 5.274 1.00 90.25 226 ILE A C 1
ATOM 1779 O O . ILE A 1 226 ? 11.666 -8.241 4.153 1.00 90.25 226 ILE A O 1
ATOM 1783 N N . LYS A 1 227 ? 11.535 -8.495 6.383 1.00 91.38 227 LYS A N 1
ATOM 1784 C CA . LYS A 1 227 ? 11.656 -9.962 6.378 1.00 91.38 227 LYS A CA 1
ATOM 1785 C C . LYS A 1 227 ? 10.469 -10.635 5.688 1.00 91.38 227 LYS A C 1
ATOM 1787 O O . LYS A 1 227 ? 10.663 -11.587 4.937 1.00 91.38 227 LYS A O 1
ATOM 1792 N N . GLU A 1 228 ? 9.253 -10.147 5.917 1.00 95.06 228 GLU A N 1
ATOM 1793 C CA . GLU A 1 228 ? 8.052 -10.667 5.256 1.00 95.06 228 GLU A CA 1
ATOM 1794 C C . GLU A 1 228 ? 8.032 -10.341 3.762 1.00 95.06 228 GLU A C 1
ATOM 1796 O O . GLU A 1 228 ? 7.729 -11.227 2.967 1.00 95.06 228 GLU A O 1
ATOM 1801 N N . LEU A 1 229 ? 8.426 -9.129 3.360 1.00 94.31 229 LEU A N 1
ATOM 1802 C CA . LEU A 1 229 ? 8.567 -8.776 1.942 1.00 94.31 229 LEU A CA 1
ATOM 1803 C C . LEU A 1 229 ? 9.610 -9.657 1.244 1.00 94.31 229 LEU A C 1
ATOM 1805 O O . LEU A 1 229 ? 9.354 -10.190 0.166 1.00 94.31 229 LEU A O 1
ATOM 1809 N N . SER A 1 230 ? 10.752 -9.893 1.894 1.00 94.06 230 SER A N 1
ATOM 1810 C CA . SER A 1 230 ? 11.794 -10.797 1.386 1.00 94.06 230 SER A CA 1
ATOM 1811 C C . SER A 1 230 ? 11.283 -12.231 1.228 1.00 94.06 230 SER A C 1
ATOM 1813 O O . SER A 1 230 ? 11.629 -12.914 0.264 1.00 94.06 230 SER A O 1
ATOM 1815 N N . LYS A 1 231 ? 10.424 -12.687 2.150 1.00 97.19 231 LYS A N 1
ATOM 1816 C CA . LYS A 1 231 ? 9.755 -13.985 2.035 1.00 97.19 231 LYS A CA 1
ATOM 1817 C C . LYS A 1 231 ? 8.821 -14.026 0.824 1.00 97.19 231 LYS A C 1
ATOM 1819 O O . LYS A 1 231 ? 8.922 -14.967 0.051 1.00 97.19 231 LYS A O 1
ATOM 1824 N N . ILE A 1 232 ? 7.981 -13.009 0.614 1.00 97.75 232 ILE A N 1
ATOM 1825 C CA . ILE A 1 232 ? 7.095 -12.938 -0.564 1.00 97.75 232 ILE A CA 1
ATOM 1826 C C . ILE A 1 232 ? 7.914 -12.955 -1.861 1.00 97.75 232 ILE A C 1
ATOM 1828 O O . ILE A 1 232 ? 7.583 -13.697 -2.781 1.00 97.75 232 ILE A O 1
ATOM 1832 N N . ALA A 1 233 ? 9.006 -12.187 -1.932 1.00 97.12 233 ALA A N 1
ATOM 1833 C CA . ALA A 1 233 ? 9.890 -12.190 -3.097 1.00 97.12 233 ALA A CA 1
ATOM 1834 C C . ALA A 1 233 ? 10.454 -13.593 -3.380 1.00 97.12 233 ALA A C 1
ATOM 1836 O O . ALA A 1 233 ? 10.455 -14.030 -4.528 1.00 97.12 233 ALA A O 1
ATOM 1837 N N . LYS A 1 234 ? 10.868 -14.323 -2.334 1.00 97.25 234 LYS A N 1
ATOM 1838 C CA . LYS A 1 234 ? 11.322 -15.716 -2.446 1.00 97.25 234 LYS A CA 1
ATOM 1839 C C . LYS A 1 234 ? 10.202 -16.658 -2.897 1.00 97.25 234 LYS A C 1
ATOM 1841 O O . LYS A 1 234 ? 10.440 -17.500 -3.757 1.00 97.25 234 LYS A O 1
ATOM 1846 N N . ASP A 1 235 ? 8.999 -16.503 -2.349 1.00 98.12 235 ASP A N 1
ATOM 1847 C CA . ASP A 1 235 ? 7.829 -17.324 -2.683 1.00 98.12 235 ASP A CA 1
ATOM 1848 C C . ASP A 1 235 ? 7.392 -17.121 -4.154 1.00 98.12 235 ASP A C 1
ATOM 1850 O O . ASP A 1 235 ? 6.854 -18.035 -4.779 1.00 98.12 235 ASP A O 1
ATOM 1854 N N . LEU A 1 236 ? 7.670 -15.950 -4.744 1.00 97.56 236 LEU A N 1
ATOM 1855 C CA . LEU A 1 236 ? 7.449 -15.663 -6.168 1.00 97.56 236 LEU A CA 1
ATOM 1856 C C . LEU A 1 236 ? 8.512 -16.278 -7.106 1.00 97.56 236 LEU A C 1
ATOM 1858 O O . LEU A 1 236 ? 8.246 -16.398 -8.305 1.00 97.56 236 LEU A O 1
ATOM 1862 N N . GLY A 1 237 ? 9.675 -16.688 -6.587 1.00 96.94 237 GLY A N 1
ATOM 1863 C CA . GLY A 1 237 ? 10.767 -17.295 -7.358 1.00 96.94 237 GLY A CA 1
ATOM 1864 C C . GLY A 1 237 ? 11.358 -16.362 -8.422 1.00 96.94 237 GLY A C 1
ATOM 1865 O O . GLY A 1 237 ? 11.529 -15.166 -8.192 1.00 96.94 237 GLY A O 1
ATOM 1866 N N . ASP A 1 238 ? 11.631 -16.898 -9.613 1.00 96.25 238 ASP A N 1
ATOM 1867 C CA . ASP A 1 238 ? 12.255 -16.155 -10.724 1.00 96.25 238 ASP A CA 1
ATOM 1868 C C . ASP A 1 238 ? 11.249 -15.388 -11.602 1.00 96.25 238 ASP A C 1
ATOM 1870 O O . ASP A 1 238 ? 11.593 -14.888 -12.673 1.00 96.25 238 ASP A O 1
ATOM 1874 N N . LYS A 1 239 ? 9.983 -15.288 -11.176 1.00 96.50 239 LYS A N 1
ATOM 1875 C CA . LYS A 1 239 ? 8.956 -14.560 -11.930 1.00 96.50 239 LYS A CA 1
ATOM 1876 C C . LYS A 1 239 ? 9.287 -13.071 -11.974 1.00 96.50 239 LYS A C 1
ATOM 1878 O O . LYS A 1 239 ? 9.445 -12.432 -10.933 1.00 96.50 239 LYS A O 1
ATOM 1883 N N . VAL A 1 240 ? 9.318 -12.510 -13.178 1.00 97.00 240 VAL A N 1
ATOM 1884 C CA . VAL A 1 240 ? 9.555 -11.086 -13.432 1.00 97.00 240 VAL A CA 1
ATOM 1885 C C . VAL A 1 240 ? 8.490 -10.532 -14.375 1.00 97.00 240 VAL A C 1
ATOM 1887 O O . VAL A 1 240 ? 7.970 -11.255 -15.220 1.00 97.00 240 VAL A O 1
ATOM 1890 N N . CYS A 1 241 ? 8.139 -9.255 -14.219 1.00 95.94 241 CYS A N 1
ATOM 1891 C CA . CYS A 1 241 ? 7.214 -8.582 -15.131 1.00 95.94 241 CYS A CA 1
ATOM 1892 C C . CYS A 1 241 ? 7.920 -8.121 -16.418 1.00 95.94 241 CYS A C 1
ATOM 1894 O O . CYS A 1 241 ? 9.152 -8.099 -16.508 1.00 95.94 241 CYS A O 1
ATOM 1896 N N . ASP A 1 242 ? 7.140 -7.683 -17.407 1.00 95.44 242 ASP A N 1
ATOM 1897 C CA . ASP A 1 242 ? 7.647 -7.235 -18.712 1.00 95.44 242 ASP A CA 1
ATOM 1898 C C . ASP A 1 242 ? 8.630 -6.061 -18.618 1.00 95.44 242 ASP A C 1
ATOM 1900 O O . ASP A 1 242 ? 9.534 -5.929 -19.444 1.00 95.44 242 ASP A O 1
ATOM 1904 N N . TYR A 1 243 ? 8.467 -5.181 -17.624 1.00 95.50 243 TYR A N 1
ATOM 1905 C CA . TYR A 1 243 ? 9.421 -4.099 -17.368 1.00 95.50 243 TYR A CA 1
ATOM 1906 C C . TYR A 1 243 ? 10.800 -4.665 -17.011 1.00 95.50 243 TYR A C 1
ATOM 1908 O O . TYR A 1 243 ? 11.788 -4.387 -17.689 1.00 95.50 243 TYR A O 1
ATOM 1916 N N . HIS A 1 244 ? 10.853 -5.534 -16.001 1.00 96.56 244 HIS A N 1
ATOM 1917 C CA . HIS A 1 244 ? 12.102 -6.126 -15.522 1.00 96.56 244 HIS A CA 1
ATOM 1918 C C . HIS A 1 244 ? 12.720 -7.137 -16.487 1.00 96.56 244 HIS A C 1
ATOM 1920 O O . HIS A 1 244 ? 13.928 -7.361 -16.430 1.00 96.56 244 HIS A O 1
ATOM 1926 N N . THR A 1 245 ? 11.913 -7.732 -17.367 1.00 95.31 245 THR A N 1
ATOM 1927 C CA . THR A 1 245 ? 12.391 -8.585 -18.464 1.00 95.31 245 THR A CA 1
ATOM 1928 C C . THR A 1 245 ? 13.151 -7.753 -19.498 1.00 95.31 245 THR A C 1
ATOM 1930 O O . THR A 1 245 ? 14.272 -8.093 -19.872 1.00 95.31 245 THR A O 1
ATOM 1933 N N . ARG A 1 246 ? 12.585 -6.612 -19.920 1.00 93.94 246 ARG A N 1
ATOM 1934 C CA . ARG A 1 246 ? 13.230 -5.697 -20.879 1.00 93.94 246 ARG A CA 1
ATOM 1935 C C . ARG A 1 246 ? 14.510 -5.077 -20.329 1.00 93.94 246 ARG A C 1
ATOM 1937 O O . ARG A 1 246 ? 15.475 -4.917 -21.064 1.00 93.94 246 ARG A O 1
ATOM 1944 N N . GLU A 1 247 ? 14.541 -4.771 -19.036 1.00 89.94 247 GLU A N 1
ATOM 1945 C CA . GLU A 1 247 ? 15.739 -4.238 -18.385 1.00 89.94 247 GLU A CA 1
ATOM 1946 C C . GLU A 1 247 ? 16.913 -5.237 -18.388 1.00 89.94 247 GLU A C 1
ATOM 1948 O O . GLU A 1 247 ? 18.068 -4.825 -18.452 1.00 89.94 247 GLU A O 1
ATOM 1953 N N . GLN A 1 248 ? 16.637 -6.548 -18.348 1.00 81.19 248 GLN A N 1
ATOM 1954 C CA . GLN A 1 248 ? 17.672 -7.587 -18.424 1.00 81.19 248 GLN A CA 1
ATOM 1955 C C . GLN A 1 248 ? 18.230 -7.777 -19.832 1.00 81.19 248 GLN A C 1
ATOM 1957 O O . GLN A 1 248 ? 19.421 -8.021 -19.961 1.00 81.19 248 GLN A O 1
ATOM 1962 N N . GLY A 1 249 ? 17.391 -7.672 -20.867 1.00 72.62 249 GLY A N 1
ATOM 1963 C CA . GLY A 1 249 ? 17.822 -7.831 -22.262 1.00 72.62 249 GLY A CA 1
ATOM 1964 C C . GLY A 1 249 ? 18.639 -6.656 -22.812 1.00 72.62 249 GLY A C 1
ATOM 1965 O O . GLY A 1 249 ? 19.236 -6.781 -23.874 1.00 72.62 249 GLY A O 1
ATOM 1966 N N . ASN A 1 250 ? 18.666 -5.530 -22.094 1.00 61.97 250 ASN A N 1
ATOM 1967 C CA . ASN A 1 250 ? 19.442 -4.336 -22.436 1.00 61.97 250 ASN A CA 1
ATOM 1968 C C . ASN A 1 250 ? 20.803 -4.263 -21.706 1.00 61.97 250 ASN A C 1
ATOM 1970 O O . ASN A 1 250 ? 21.434 -3.205 -21.719 1.00 61.97 250 ASN A O 1
ATOM 1974 N N . ARG A 1 251 ? 21.232 -5.342 -21.038 1.00 52.38 251 ARG A N 1
ATOM 1975 C CA . ARG A 1 251 ? 22.542 -5.477 -20.380 1.00 52.38 251 ARG A CA 1
ATOM 1976 C C . ARG A 1 251 ? 23.371 -6.544 -21.078 1.00 52.38 251 ARG A C 1
ATOM 1978 O O . ARG A 1 251 ? 24.602 -6.348 -21.134 1.00 52.38 251 ARG A O 1
#

Solvent-accessible surface area (backbone atoms only — not comparable to full-atom values): 13392 Å² total; per-residue (Å²): 112,75,68,60,57,53,48,54,51,50,50,52,52,46,53,73,70,74,62,67,76,72,53,76,72,78,71,44,63,70,43,76,39,57,71,66,52,41,51,54,40,51,49,27,25,47,73,75,66,42,50,87,92,66,59,58,53,44,25,25,64,43,96,69,77,85,85,58,97,69,70,62,57,50,49,51,97,75,31,36,38,31,36,58,80,63,47,70,76,46,56,68,30,26,47,52,35,51,35,17,21,38,31,40,38,51,74,68,42,44,69,64,50,50,56,55,51,30,53,50,26,32,46,54,32,21,52,47,40,40,57,57,54,64,72,44,79,86,59,89,67,58,78,64,56,26,48,54,52,3,50,51,44,12,51,49,47,37,55,52,50,52,21,53,51,41,35,46,17,43,51,54,11,45,58,65,58,56,18,15,62,28,32,46,44,31,33,51,52,51,51,49,53,50,48,55,50,18,37,73,75,56,33,73,94,39,34,71,61,32,44,55,52,48,55,52,49,39,58,72,61,16,47,73,51,61,69,53,34,52,47,52,20,58,75,49,48,89,36,59,41,73,69,61,49,54,60,59,77,74,108

Mean predicted aligned error: 9.05 Å

Sequence (251 aa):
MKKVILISIIIISKISASELPKTGLDLLKKEPASLEYQILGQEAQRVLGASNNTMLPILKFGKFDSTKAFKLATTNSDAIVINEEEFDKMPYGAKRCTLMHESVHAKYNDSKKMWGSALLGFVVGGVGSYHFLSKYKKLFFPKTSGFAIGFYAAYKSLVFYSRFMEQRADREGHYASACSKCVHEAAQHCQKQTFDNAVKLYGEERLEEALAVLEKNRQVSGYLSIKELSKIAKDLGDKVCDYHTREQGNR

Radius of gyration: 22.13 Å; Cα contacts (8 Å, |Δi|>4): 301; chains: 1; bounding box: 62×40×67 Å

Secondary structure (DSSP, 8-state):
-HHHHHHHHHHHHHHHHH-----TTTTS--EEPPHHHHHHHHHHHHHTT--GGGPPPEEEPPS--TTS---SEEE-SS-EEE-HHHHTTS-HHHHHHHHHHHHHHHHHTHHHHHHHHHHHHHIIIIIHHHHHHHH-TTS---THHHHHHHHHHHHHHHHHHHHHHHHHHHHHHHHHT--HHHHHHHHHHHHHHHHHHHHHHH-GGGHHHHHHHHHHHHHHHTPPPHHHHHHHHHHHTT---HHHHHHHHT-

Foldseek 3Di:
DVVVVVVVVVVVVCCVPPDDPPPCQVVFPFAADDPVLQVLLVLLLVLLPNDPVLRAGETEGHDDDPPDPDDQWAEAQRHIYGPNVVLVVADPLLNSLVSNLRSLCSVVVVNVVLVVQLVVLLCCQQVVLLVVVVVVVPPPDPSVVSNVRSNVSSVVSSLVSQLVSSLCSNVRSLLSQLALVSLLSSLVVVVVVQQVVLCVPPNPVCRVVSSVVSQVVCVSSNHDGSVVSNVSSVVSPHGHDPVVVVVVVVD

pLDDT: mean 80.42, std 17.6, range [34.69, 98.38]